Protein AF-A0A2B8B1E2-F1 (afdb_monomer)

Structure (mmCIF, N/CA/C/O backbone):
data_AF-A0A2B8B1E2-F1
#
_entry.id   AF-A0A2B8B1E2-F1
#
loop_
_atom_site.group_PDB
_atom_site.id
_atom_site.type_symbol
_atom_site.label_atom_id
_atom_site.label_alt_id
_atom_site.label_comp_id
_atom_site.label_asym_id
_atom_site.label_entity_id
_atom_site.label_seq_id
_atom_site.pdbx_PDB_ins_code
_atom_site.Cartn_x
_atom_site.Cartn_y
_atom_site.Cartn_z
_atom_site.occupancy
_atom_site.B_iso_or_equiv
_atom_site.auth_seq_id
_atom_site.auth_comp_id
_atom_site.auth_asym_id
_atom_site.auth_atom_id
_atom_site.pdbx_PDB_model_num
ATOM 1 N N . MET A 1 1 ? -2.364 16.025 -14.574 1.00 84.31 1 MET A N 1
ATOM 2 C CA . MET A 1 1 ? -2.248 16.153 -13.103 1.00 84.31 1 MET A CA 1
ATOM 3 C C . MET A 1 1 ? -2.239 17.589 -12.584 1.00 84.31 1 MET A C 1
ATOM 5 O O . MET A 1 1 ? -2.944 17.839 -11.616 1.00 84.31 1 MET A O 1
ATOM 9 N N . HIS A 1 2 ? -1.548 18.549 -13.216 1.00 85.44 2 HIS A N 1
ATOM 10 C CA . HIS A 1 2 ? -1.482 19.937 -12.709 1.00 85.44 2 HIS A CA 1
ATOM 11 C C . HIS A 1 2 ? -2.847 20.589 -12.439 1.00 85.44 2 HIS A C 1
ATOM 13 O O . HIS A 1 2 ? -3.021 21.231 -11.410 1.00 85.44 2 HIS A O 1
ATOM 19 N N . ARG A 1 3 ? -3.840 20.372 -13.314 1.00 90.25 3 ARG A N 1
ATOM 20 C CA . ARG A 1 3 ? -5.208 20.867 -13.091 1.00 90.25 3 ARG A CA 1
ATOM 21 C C . ARG A 1 3 ? -5.817 20.323 -11.793 1.00 90.25 3 ARG A C 1
ATOM 23 O O . ARG A 1 3 ? -6.315 21.099 -10.996 1.00 90.25 3 ARG A O 1
ATOM 30 N N . TRP A 1 4 ? -5.719 19.016 -11.548 1.00 90.31 4 TRP A N 1
ATOM 31 C CA . TRP A 1 4 ? -6.241 18.398 -10.322 1.00 90.31 4 TRP A CA 1
ATOM 32 C C . TRP A 1 4 ? -5.528 18.885 -9.062 1.00 90.31 4 TRP A C 1
ATOM 34 O O . TRP A 1 4 ? -6.162 18.998 -8.020 1.00 90.31 4 TRP A O 1
ATOM 44 N N . GLN A 1 5 ? -4.236 19.203 -9.151 1.00 89.44 5 GLN A N 1
ATOM 45 C CA . GLN A 1 5 ? -3.506 19.826 -8.046 1.00 89.44 5 GLN A CA 1
ATOM 46 C C . GLN A 1 5 ? -3.985 21.261 -7.797 1.00 89.44 5 GLN A C 1
ATOM 48 O O . GLN A 1 5 ? -4.277 21.619 -6.660 1.00 89.44 5 GLN A O 1
ATOM 53 N N . ALA A 1 6 ? -4.133 22.063 -8.857 1.00 91.25 6 ALA A N 1
ATOM 54 C CA . ALA A 1 6 ? -4.620 23.440 -8.765 1.00 91.25 6 ALA A CA 1
ATOM 55 C C . ALA A 1 6 ? -6.063 23.524 -8.234 1.00 91.25 6 ALA A C 1
ATOM 57 O O . ALA A 1 6 ? -6.385 24.409 -7.449 1.00 91.25 6 ALA A O 1
ATOM 58 N N . GLU A 1 7 ? -6.919 22.577 -8.621 1.00 94.75 7 GLU A N 1
ATOM 59 C CA . GLU A 1 7 ? -8.304 22.453 -8.146 1.00 94.75 7 GLU A CA 1
ATOM 60 C C . GLU A 1 7 ? -8.400 21.781 -6.763 1.00 94.75 7 GLU A C 1
ATOM 62 O O . GLU A 1 7 ? -9.476 21.704 -6.173 1.00 94.75 7 GLU A O 1
ATOM 67 N N . GLY A 1 8 ? -7.283 21.279 -6.226 1.00 88.94 8 GLY A N 1
ATOM 68 C CA . GLY A 1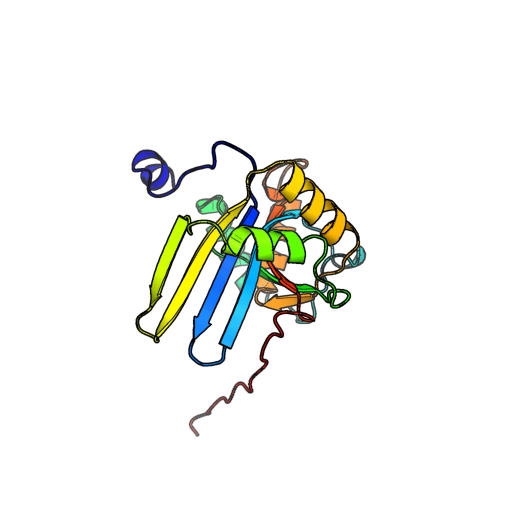 8 ? -7.236 20.592 -4.939 1.00 88.94 8 GLY A CA 1
ATOM 69 C C . GLY A 1 8 ? -7.941 19.232 -4.917 1.00 88.94 8 GLY A C 1
ATOM 70 O O . GLY A 1 8 ? -8.252 18.756 -3.826 1.00 88.94 8 GLY A O 1
ATOM 71 N N . VAL A 1 9 ? -8.176 18.627 -6.086 1.00 88.44 9 VAL A N 1
ATOM 72 C CA . VAL A 1 9 ? -8.641 17.239 -6.267 1.00 88.44 9 VAL A CA 1
ATOM 73 C C . VAL A 1 9 ? -7.542 16.252 -5.871 1.00 88.44 9 VAL A C 1
ATOM 75 O O . VAL A 1 9 ? -7.814 15.241 -5.234 1.00 88.44 9 VAL A O 1
ATOM 78 N N . LEU A 1 10 ? -6.290 16.567 -6.217 1.00 86.56 10 LEU A N 1
ATOM 79 C CA . LEU A 1 10 ? -5.102 15.846 -5.770 1.00 86.56 10 LEU A CA 1
ATOM 80 C C . LEU A 1 10 ? -4.297 16.761 -4.851 1.00 86.56 10 LEU A C 1
ATOM 82 O O . LEU A 1 10 ? -3.975 17.885 -5.232 1.00 86.56 10 LEU A O 1
ATOM 86 N N . ARG A 1 11 ? -3.958 16.291 -3.652 1.00 86.75 11 ARG A N 1
ATOM 87 C CA . ARG A 1 11 ? -3.188 17.066 -2.675 1.00 86.75 11 ARG A CA 1
ATOM 88 C C . ARG A 1 11 ? -2.037 16.236 -2.136 1.00 86.75 11 ARG A C 1
ATOM 90 O O . ARG A 1 11 ? -2.184 15.036 -1.934 1.00 86.75 11 ARG A O 1
ATOM 97 N N . THR A 1 12 ? -0.908 16.897 -1.922 1.00 88.00 12 THR A N 1
ATOM 98 C CA . THR A 1 12 ? 0.221 16.323 -1.193 1.00 88.00 12 THR A CA 1
ATOM 99 C C . THR A 1 12 ? -0.028 16.504 0.294 1.00 88.00 12 THR A C 1
ATOM 101 O O . THR A 1 12 ? -0.439 17.587 0.719 1.00 88.00 12 THR A O 1
ATOM 104 N N . ASP A 1 13 ? 0.241 15.464 1.073 1.00 91.62 13 ASP A N 1
ATOM 105 C CA . ASP A 1 13 ? 0.174 15.564 2.523 1.00 91.62 13 ASP A CA 1
ATOM 106 C C . ASP A 1 13 ? 1.233 16.545 3.048 1.00 91.62 13 ASP A C 1
ATOM 108 O O . ASP A 1 13 ? 2.360 16.567 2.543 1.00 91.62 13 ASP A O 1
ATOM 112 N N . PRO A 1 14 ? 0.898 17.377 4.049 1.00 92.38 14 PRO A N 1
ATOM 113 C CA . PRO A 1 14 ? 1.836 18.349 4.607 1.00 92.38 14 PRO A CA 1
ATOM 114 C C . PRO A 1 14 ? 2.925 17.695 5.472 1.00 92.38 14 PRO A C 1
ATOM 116 O O . PRO A 1 14 ? 3.945 18.321 5.754 1.00 92.38 14 PRO A O 1
ATOM 119 N N . GLU A 1 15 ? 2.712 16.450 5.897 1.00 95.44 15 GLU A N 1
ATOM 120 C CA . GLU A 1 15 ? 3.597 15.676 6.762 1.00 95.44 15 GLU A CA 1
ATOM 121 C C . GLU A 1 15 ? 3.589 14.190 6.354 1.00 95.44 15 GLU A C 1
ATOM 123 O O . GLU A 1 15 ? 2.656 13.746 5.679 1.00 95.44 15 GLU A O 1
ATOM 128 N N . PRO A 1 16 ? 4.615 13.401 6.728 1.00 95.75 16 PRO A N 1
ATOM 129 C CA . PRO A 1 16 ? 4.622 11.965 6.475 1.00 95.75 16 PRO A CA 1
ATOM 130 C C . PRO A 1 16 ? 3.417 11.269 7.111 1.00 95.75 16 PRO A C 1
ATOM 132 O O . PRO A 1 16 ? 3.109 11.485 8.281 1.00 95.75 16 PRO A O 1
ATOM 135 N N . ALA A 1 17 ? 2.779 10.382 6.352 1.00 97.06 17 ALA A N 1
ATOM 136 C CA . ALA A 1 17 ? 1.614 9.648 6.813 1.00 97.06 17 ALA A CA 1
ATOM 137 C C . ALA A 1 17 ? 1.648 8.186 6.361 1.00 97.06 17 ALA A C 1
ATOM 139 O O . ALA A 1 17 ? 2.104 7.849 5.265 1.00 97.06 17 ALA A O 1
ATOM 140 N N . LEU A 1 18 ? 1.096 7.323 7.208 1.00 98.31 18 LEU A N 1
ATOM 141 C CA . LEU A 1 18 ? 0.511 6.054 6.793 1.00 98.31 18 LEU A CA 1
ATOM 142 C C . LEU A 1 18 ? -1.003 6.177 6.892 1.00 98.31 18 LEU A C 1
ATOM 144 O O . LEU A 1 18 ? -1.523 6.959 7.686 1.00 98.31 18 LEU A O 1
ATOM 148 N N . TYR A 1 19 ? -1.722 5.365 6.131 1.00 98.50 19 TYR A N 1
ATOM 149 C CA . TYR A 1 19 ? -3.175 5.345 6.190 1.00 98.50 19 TYR A CA 1
ATOM 150 C C . TYR A 1 19 ? -3.674 3.969 6.582 1.00 98.50 19 TYR A C 1
ATOM 152 O O . TYR A 1 19 ? -3.382 2.981 5.921 1.00 98.50 19 TYR A O 1
ATOM 160 N N . VAL A 1 20 ? -4.468 3.885 7.640 1.00 98.75 20 VAL A N 1
ATOM 161 C CA . VAL A 1 20 ? -5.205 2.657 7.932 1.00 98.75 20 VAL A CA 1
ATOM 162 C C . VAL A 1 20 ? -6.410 2.618 7.014 1.00 98.75 20 VAL A C 1
ATOM 164 O O . VAL A 1 20 ? -7.210 3.549 7.006 1.00 98.75 20 VAL A O 1
ATOM 167 N N . TYR A 1 21 ? -6.536 1.538 6.255 1.00 98.44 21 TYR A N 1
ATOM 168 C CA . TYR A 1 21 ? -7.680 1.273 5.396 1.00 98.44 21 TYR A CA 1
ATOM 169 C C . TYR A 1 21 ? -8.500 0.122 5.966 1.00 98.44 21 TYR A C 1
ATOM 171 O O . TYR A 1 21 ? -7.940 -0.894 6.379 1.00 98.44 21 TYR A O 1
ATOM 179 N N . GLU A 1 22 ? -9.821 0.275 5.976 1.00 98.12 22 GLU A N 1
ATOM 180 C CA . GLU A 1 22 ? -10.787 -0.769 6.303 1.00 98.12 22 GLU A CA 1
ATOM 181 C C . GLU A 1 22 ? -11.759 -0.953 5.141 1.00 98.12 22 GLU A C 1
ATOM 183 O O . GLU A 1 22 ? -12.320 0.016 4.631 1.00 98.12 22 GLU A O 1
ATOM 188 N N . GLN A 1 23 ? -12.006 -2.212 4.791 1.00 96.50 23 GLN A N 1
ATOM 189 C CA . GLN A 1 23 ? -13.090 -2.635 3.917 1.00 96.50 23 GLN A CA 1
ATOM 190 C C . GLN A 1 23 ? -13.950 -3.664 4.655 1.00 96.50 23 GLN A C 1
ATOM 192 O O . GLN A 1 23 ? -13.434 -4.643 5.208 1.00 96.50 23 GLN A O 1
ATOM 197 N N . ARG A 1 24 ? -15.269 -3.453 4.663 1.00 95.69 24 ARG A N 1
ATOM 198 C CA . ARG A 1 24 ? -16.233 -4.321 5.345 1.00 95.69 24 ARG A CA 1
ATOM 199 C C . ARG A 1 24 ? -17.464 -4.595 4.484 1.00 95.69 24 ARG A C 1
ATOM 201 O O . ARG A 1 24 ? -18.077 -3.658 3.989 1.00 95.69 24 ARG A O 1
ATOM 208 N N . ALA A 1 25 ? -17.868 -5.861 4.398 1.00 93.44 25 ALA A N 1
ATOM 209 C CA . ALA A 1 25 ? -19.164 -6.278 3.852 1.00 93.44 25 ALA A CA 1
ATOM 210 C C . ALA A 1 25 ? -19.588 -7.629 4.444 1.00 93.44 25 ALA A C 1
ATOM 212 O O . ALA A 1 25 ? -18.834 -8.604 4.368 1.00 93.44 25 ALA A O 1
ATOM 213 N N . GLY A 1 26 ? -20.789 -7.697 5.030 1.00 88.69 26 GLY A N 1
ATOM 214 C CA . GLY A 1 26 ? -21.247 -8.876 5.776 1.00 88.69 26 GLY A CA 1
ATOM 215 C C . GLY A 1 26 ? -20.210 -9.312 6.821 1.00 88.69 26 GLY A C 1
ATOM 216 O O . GLY A 1 26 ? -19.735 -8.495 7.609 1.00 88.69 26 GLY A O 1
ATOM 217 N N . ASP A 1 27 ? -19.792 -10.578 6.756 1.00 87.69 27 ASP A N 1
ATOM 218 C CA . ASP A 1 27 ? -18.755 -11.151 7.631 1.00 87.69 27 ASP A CA 1
ATOM 219 C C . ASP A 1 27 ? -17.316 -10.850 7.181 1.00 87.69 27 ASP A C 1
ATOM 221 O O . ASP A 1 27 ? -16.351 -11.355 7.761 1.00 87.69 27 ASP A O 1
ATOM 225 N N . THR A 1 28 ? -17.134 -10.103 6.093 1.00 89.81 28 THR A N 1
ATOM 226 C CA . THR A 1 28 ? -15.807 -9.731 5.594 1.00 89.81 28 THR A CA 1
ATOM 227 C C . THR A 1 28 ? -15.347 -8.464 6.295 1.00 89.81 28 THR A C 1
ATOM 229 O O . THR A 1 28 ? -16.024 -7.441 6.241 1.00 89.81 28 THR A O 1
ATOM 232 N N . LEU A 1 29 ? -14.174 -8.535 6.921 1.00 94.38 29 LEU A N 1
ATOM 233 C CA . LEU A 1 29 ? -13.438 -7.396 7.451 1.00 94.38 29 LEU A CA 1
ATOM 234 C C . LEU A 1 29 ? -11.982 -7.526 7.014 1.00 94.38 29 LEU A C 1
ATOM 236 O O . LEU A 1 29 ? -11.295 -8.458 7.430 1.00 94.38 29 LEU A O 1
ATOM 240 N N . GLN A 1 30 ? -11.516 -6.575 6.215 1.00 95.81 30 GLN A N 1
ATOM 241 C CA . GLN A 1 30 ? -10.120 -6.464 5.823 1.00 95.81 30 GLN A CA 1
ATOM 242 C C . GLN A 1 30 ? -9.583 -5.119 6.286 1.00 95.81 30 GLN A C 1
ATOM 244 O O . GLN A 1 30 ? -10.204 -4.083 6.050 1.00 95.81 30 GLN A O 1
ATOM 249 N N . ARG A 1 31 ? -8.428 -5.141 6.955 1.00 97.44 31 ARG A N 1
ATOM 250 C CA . ARG A 1 31 ? -7.697 -3.934 7.328 1.00 97.44 31 ARG A CA 1
ATOM 251 C C . ARG A 1 31 ? -6.232 -4.059 6.969 1.00 97.44 31 ARG A C 1
ATOM 253 O O . ARG A 1 31 ? -5.655 -5.139 7.068 1.00 97.44 31 ARG A O 1
ATOM 260 N N . GLY A 1 32 ? -5.639 -2.938 6.595 1.00 98.06 32 GLY A N 1
ATOM 261 C CA . GLY A 1 32 ? -4.220 -2.855 6.290 1.00 98.06 32 GLY A CA 1
ATOM 262 C C . GLY A 1 32 ? -3.707 -1.427 6.353 1.00 98.06 32 GLY A C 1
ATOM 263 O O . GLY A 1 32 ? -4.472 -0.487 6.582 1.00 98.06 32 GLY A O 1
ATOM 264 N N . LEU A 1 33 ? -2.402 -1.287 6.153 1.00 98.62 33 LEU A N 1
ATOM 265 C CA . LEU A 1 33 ? -1.730 0.002 6.053 1.00 98.62 33 LEU A CA 1
ATOM 266 C C . LEU A 1 33 ? -1.472 0.333 4.589 1.00 98.62 33 LEU A C 1
ATOM 268 O O . LEU A 1 33 ? -0.870 -0.462 3.870 1.00 98.62 33 LEU A O 1
ATOM 272 N N . ILE A 1 34 ? -1.903 1.513 4.170 1.00 98.62 34 ILE A N 1
ATOM 273 C CA . ILE A 1 34 ? -1.520 2.133 2.914 1.00 98.62 34 ILE A CA 1
ATOM 274 C C . ILE A 1 34 ? -0.320 3.043 3.169 1.00 98.62 34 ILE A C 1
ATOM 276 O O . ILE A 1 34 ? -0.326 3.842 4.107 1.00 98.62 34 ILE A O 1
ATOM 280 N N . GLY A 1 35 ? 0.706 2.924 2.331 1.00 97.38 35 GLY A N 1
ATOM 281 C CA . GLY A 1 35 ? 1.911 3.737 2.438 1.00 97.38 35 GLY A CA 1
ATOM 282 C C . GLY A 1 35 ? 2.876 3.544 1.275 1.00 97.38 35 GLY A C 1
ATOM 283 O O . GLY A 1 35 ? 2.636 2.747 0.364 1.00 97.38 35 GLY A O 1
ATOM 284 N N . ALA A 1 36 ? 3.978 4.289 1.320 1.00 96.38 36 ALA A N 1
ATOM 285 C CA . ALA A 1 36 ? 5.075 4.166 0.372 1.00 96.38 36 ALA A CA 1
ATOM 286 C C . ALA A 1 36 ? 6.018 3.029 0.792 1.00 96.38 36 ALA A C 1
ATOM 288 O O . ALA A 1 36 ? 6.592 3.050 1.880 1.00 96.38 36 ALA A O 1
ATOM 289 N N . LEU A 1 37 ? 6.204 2.047 -0.086 1.00 97.38 37 LEU A N 1
ATOM 290 C CA . LEU A 1 37 ? 7.160 0.960 0.091 1.00 97.38 37 LEU A CA 1
ATOM 291 C C . LEU A 1 37 ? 8.388 1.210 -0.778 1.00 97.38 37 LEU A C 1
ATOM 293 O O . LEU A 1 37 ? 8.255 1.344 -1.993 1.00 97.38 37 LEU A O 1
ATOM 297 N N . ARG A 1 38 ? 9.583 1.193 -0.178 1.00 97.38 38 ARG A N 1
ATOM 298 C CA . ARG A 1 38 ? 10.837 1.180 -0.938 1.00 97.38 38 ARG A CA 1
ATOM 299 C C . ARG A 1 38 ? 10.914 -0.088 -1.790 1.00 97.38 38 ARG A C 1
ATOM 301 O O . ARG A 1 38 ? 10.832 -1.202 -1.272 1.00 97.38 38 ARG A O 1
ATOM 308 N N . LEU A 1 39 ? 11.079 0.091 -3.093 1.00 97.31 39 LEU A N 1
ATOM 309 C CA . LEU A 1 39 ? 11.136 -0.991 -4.062 1.00 97.31 39 LEU A CA 1
ATOM 310 C C . LEU A 1 39 ? 12.420 -1.798 -3.877 1.00 97.31 39 LEU A C 1
ATOM 312 O O . LEU A 1 39 ? 13.520 -1.247 -3.845 1.00 97.31 39 LEU A O 1
ATOM 316 N N . SER A 1 40 ? 12.264 -3.115 -3.820 1.00 96.50 40 SER A N 1
ATOM 317 C CA . SER A 1 40 ? 13.343 -4.100 -3.754 1.00 96.50 40 SER A CA 1
ATOM 318 C C . SER A 1 40 ? 13.229 -5.040 -4.944 1.00 96.50 40 SER A C 1
ATOM 320 O O . SER A 1 40 ? 12.125 -5.331 -5.410 1.00 96.50 40 SER A O 1
ATOM 322 N N . ARG A 1 41 ? 14.371 -5.475 -5.472 1.00 94.94 41 ARG A N 1
ATOM 323 C CA . ARG A 1 41 ? 14.424 -6.480 -6.530 1.00 94.94 41 ARG A CA 1
ATOM 324 C C . ARG A 1 41 ? 14.036 -7.862 -5.980 1.00 94.94 41 ARG A C 1
ATOM 326 O O . ARG A 1 41 ? 14.214 -8.099 -4.781 1.00 94.94 41 ARG A O 1
ATOM 333 N N . PRO A 1 42 ? 13.525 -8.782 -6.823 1.00 95.00 42 PRO A N 1
ATOM 334 C CA . PRO A 1 42 ? 13.125 -10.113 -6.365 1.00 95.00 42 PRO A CA 1
ATOM 335 C C . PRO A 1 42 ? 14.238 -10.859 -5.610 1.00 95.00 42 PRO A C 1
ATOM 337 O O . PRO A 1 42 ? 13.958 -11.563 -4.640 1.00 95.00 42 PRO A O 1
ATOM 340 N N . GLU A 1 43 ? 15.501 -10.668 -6.001 1.00 96.56 43 GLU A N 1
ATOM 341 C CA . GLU A 1 43 ? 16.660 -11.345 -5.407 1.00 96.56 43 GLU A CA 1
ATOM 342 C C . GLU A 1 43 ? 16.946 -10.886 -3.967 1.00 96.56 43 GLU A C 1
ATOM 344 O O . GLU A 1 43 ? 17.542 -11.631 -3.192 1.00 96.56 43 GLU A O 1
ATOM 349 N N . GLU A 1 44 ? 16.489 -9.690 -3.577 1.00 97.12 44 GLU A N 1
ATOM 350 C CA . GLU A 1 44 ? 16.594 -9.187 -2.198 1.00 97.12 44 GLU A CA 1
ATOM 351 C C . GLU A 1 44 ? 15.609 -9.897 -1.253 1.00 97.12 44 GLU A C 1
ATOM 353 O O . GLU A 1 44 ? 15.755 -9.842 -0.032 1.00 97.12 44 GLU A O 1
ATOM 358 N N . GLY A 1 45 ? 14.582 -10.560 -1.796 1.00 96.62 45 GLY A N 1
ATOM 359 C CA . GLY A 1 45 ? 13.657 -11.393 -1.034 1.00 96.62 45 GLY A CA 1
ATOM 360 C C . GLY A 1 45 ? 12.761 -10.645 -0.040 1.00 96.62 45 GLY A C 1
ATOM 361 O O . GLY A 1 45 ? 12.134 -11.300 0.793 1.00 96.62 45 GLY A O 1
ATOM 362 N N . VAL A 1 46 ? 12.670 -9.314 -0.102 1.00 97.69 46 VAL A N 1
ATOM 363 C CA . VAL A 1 46 ? 11.791 -8.510 0.770 1.00 97.69 46 VAL A CA 1
ATOM 364 C C . VAL A 1 46 ? 10.339 -8.565 0.283 1.00 97.69 46 VAL A C 1
ATOM 366 O O . VAL A 1 46 ? 9.436 -8.841 1.075 1.00 97.69 46 VAL A O 1
ATOM 369 N N . VAL A 1 47 ? 10.119 -8.365 -1.021 1.00 98.19 47 VAL A N 1
ATOM 370 C CA . VAL A 1 47 ? 8.822 -8.549 -1.691 1.00 98.19 47 VAL A CA 1
ATOM 371 C C . VAL A 1 47 ? 8.881 -9.802 -2.560 1.00 98.19 47 VAL A C 1
ATOM 373 O O . VAL A 1 47 ? 9.816 -9.982 -3.333 1.00 98.19 47 VAL A O 1
ATOM 376 N N . LEU A 1 48 ? 7.888 -10.677 -2.416 1.00 97.88 48 LEU A N 1
ATOM 377 C CA . LEU A 1 48 ? 7.836 -11.998 -3.034 1.00 97.88 48 LEU A CA 1
ATOM 378 C C . LEU A 1 48 ? 6.786 -12.009 -4.151 1.00 97.88 48 LEU A C 1
ATOM 380 O O . LEU A 1 48 ? 5.587 -12.022 -3.849 1.00 97.88 48 LEU A O 1
ATOM 384 N N . PRO A 1 49 ? 7.201 -11.987 -5.429 1.00 97.31 49 PRO A N 1
ATOM 385 C CA . PRO A 1 49 ? 6.311 -12.289 -6.540 1.00 97.31 49 PRO A CA 1
ATOM 386 C C . PRO A 1 49 ? 6.063 -13.801 -6.630 1.00 97.31 49 PRO A C 1
ATOM 388 O O . PRO A 1 49 ? 6.849 -14.606 -6.129 1.00 97.31 49 PRO A O 1
ATOM 391 N N . HIS A 1 50 ? 4.964 -14.187 -7.274 1.00 95.06 50 HIS A N 1
ATOM 392 C CA . HIS A 1 50 ? 4.614 -15.599 -7.490 1.00 95.06 50 HIS A CA 1
ATOM 393 C C . HIS A 1 50 ? 3.904 -15.863 -8.831 1.00 95.06 50 HIS A C 1
ATOM 395 O O . HIS A 1 50 ? 3.415 -16.964 -9.062 1.00 95.06 50 HIS A O 1
ATOM 401 N N . GLU A 1 51 ? 3.845 -14.855 -9.701 1.00 92.56 51 GLU A N 1
ATOM 402 C CA . GLU A 1 51 ? 3.292 -14.933 -11.053 1.00 92.56 51 GLU A CA 1
ATOM 403 C C . GLU A 1 51 ? 4.253 -14.231 -12.012 1.00 92.56 51 GLU A C 1
ATOM 405 O O . GLU A 1 51 ? 4.920 -13.262 -11.624 1.00 92.56 51 GLU A O 1
ATOM 410 N N . ASP A 1 52 ? 4.292 -14.708 -13.253 1.00 95.38 52 ASP A N 1
ATOM 411 C CA . ASP A 1 52 ? 4.966 -14.018 -14.346 1.00 95.38 52 ASP A CA 1
ATOM 412 C C . ASP A 1 52 ? 4.171 -12.783 -14.785 1.00 95.38 52 ASP A C 1
ATOM 414 O O . ASP A 1 52 ? 2.959 -12.675 -14.581 1.00 95.38 52 ASP A O 1
ATOM 418 N N . VAL A 1 53 ? 4.864 -11.842 -15.423 1.00 96.81 53 VAL A N 1
ATOM 419 C CA . VAL A 1 53 ? 4.264 -10.615 -15.954 1.00 96.81 53 VAL A CA 1
ATOM 420 C C . VAL A 1 53 ? 4.349 -10.582 -17.472 1.00 96.81 53 VAL A C 1
ATOM 422 O O . VAL A 1 53 ? 5.328 -11.023 -18.070 1.00 96.81 53 VAL A O 1
ATOM 425 N N . MET A 1 54 ? 3.331 -10.007 -18.105 1.00 97.50 54 MET A N 1
ATOM 426 C CA . MET A 1 54 ? 3.304 -9.775 -19.546 1.00 97.50 54 MET A CA 1
ATOM 427 C C . MET A 1 54 ? 4.032 -8.462 -19.883 1.00 97.50 54 MET A C 1
ATOM 429 O O . MET A 1 54 ? 3.618 -7.410 -19.382 1.00 97.50 54 MET A O 1
ATOM 433 N N . PRO A 1 55 ? 5.078 -8.478 -20.736 1.00 97.25 55 PRO A N 1
ATOM 434 C CA . PRO A 1 55 ? 5.858 -7.281 -21.062 1.00 97.25 55 PRO A CA 1
ATOM 435 C C . PRO A 1 55 ? 5.031 -6.114 -21.612 1.00 97.25 55 PRO A C 1
ATOM 437 O O . PRO A 1 55 ? 5.257 -4.978 -21.198 1.00 97.25 55 PRO A O 1
ATOM 440 N N . ASP A 1 56 ? 4.047 -6.388 -22.473 1.00 97.62 56 ASP A N 1
ATOM 441 C CA . ASP A 1 56 ? 3.202 -5.349 -23.080 1.00 97.62 56 ASP A CA 1
ATOM 442 C C . ASP A 1 56 ? 2.335 -4.643 -22.026 1.00 97.62 56 ASP A C 1
ATOM 444 O O . ASP A 1 56 ? 2.286 -3.420 -21.972 1.00 97.62 56 ASP A O 1
ATOM 448 N N . VAL A 1 57 ? 1.759 -5.398 -21.081 1.00 96.75 57 VAL A N 1
ATOM 449 C CA . VAL A 1 57 ? 0.980 -4.833 -19.961 1.00 96.75 57 VAL A CA 1
ATOM 450 C C . VAL A 1 57 ? 1.858 -3.965 -19.053 1.00 96.75 57 VAL A C 1
ATOM 452 O O . VAL A 1 57 ? 1.403 -2.949 -18.524 1.00 96.75 57 VAL A O 1
ATOM 455 N N . VAL A 1 58 ? 3.119 -4.357 -18.848 1.00 97.88 58 VAL A N 1
ATOM 456 C CA . VAL A 1 58 ? 4.094 -3.560 -18.086 1.00 97.88 58 VAL A CA 1
ATOM 457 C C . VAL A 1 58 ? 4.470 -2.285 -18.845 1.00 97.88 58 VAL A C 1
ATOM 459 O O . VAL A 1 58 ? 4.600 -1.230 -18.228 1.00 97.88 58 VAL A O 1
ATOM 462 N N . ALA A 1 59 ? 4.639 -2.357 -20.167 1.00 97.62 59 ALA A N 1
ATOM 463 C CA . ALA A 1 59 ? 4.951 -1.202 -21.004 1.00 97.62 59 ALA A CA 1
ATOM 464 C C . ALA A 1 59 ? 3.804 -0.179 -21.014 1.00 97.62 59 ALA A C 1
ATOM 466 O O . ALA A 1 59 ? 4.042 0.981 -20.684 1.00 97.62 59 ALA A O 1
ATOM 467 N N . ASP A 1 60 ? 2.569 -0.621 -21.259 1.00 97.00 60 ASP A N 1
ATOM 468 C CA . ASP A 1 60 ? 1.383 0.245 -21.274 1.00 97.00 60 ASP A CA 1
ATOM 469 C C . ASP A 1 60 ? 1.194 0.974 -19.934 1.00 97.00 60 ASP A C 1
ATOM 471 O O . ASP A 1 60 ? 0.917 2.176 -19.872 1.00 97.00 60 ASP A O 1
ATOM 475 N N . ARG A 1 61 ? 1.393 0.258 -18.819 1.00 96.12 61 ARG A N 1
ATOM 476 C CA . ARG A 1 61 ? 1.339 0.854 -17.476 1.00 96.12 61 ARG A CA 1
ATOM 477 C C . ARG A 1 61 ? 2.486 1.830 -17.235 1.00 96.12 61 ARG A C 1
ATOM 479 O O . ARG A 1 61 ? 2.269 2.858 -16.591 1.00 96.12 61 ARG A O 1
ATOM 486 N N . ALA A 1 62 ? 3.683 1.536 -17.739 1.00 96.75 62 ALA A N 1
ATOM 487 C CA . ALA A 1 62 ? 4.822 2.439 -17.635 1.00 96.75 62 ALA A CA 1
ATOM 488 C C . ALA A 1 62 ? 4.551 3.756 -18.372 1.00 96.75 62 ALA A C 1
ATOM 490 O O . ALA A 1 62 ? 4.808 4.819 -17.811 1.00 96.75 62 ALA A O 1
ATOM 491 N N . ASP A 1 63 ? 3.975 3.698 -19.573 1.00 96.81 63 ASP A N 1
ATOM 492 C CA . ASP A 1 63 ? 3.593 4.879 -20.353 1.00 96.81 63 ASP A CA 1
ATOM 493 C C . ASP A 1 63 ? 2.595 5.751 -19.576 1.00 96.81 63 ASP A C 1
ATOM 495 O O . ASP A 1 63 ? 2.854 6.935 -19.348 1.00 96.81 63 ASP A O 1
ATOM 499 N N . LEU A 1 64 ? 1.525 5.152 -19.039 1.00 94.81 64 LEU A N 1
ATOM 500 C CA . LEU A 1 64 ? 0.551 5.865 -18.203 1.00 94.81 64 LEU A CA 1
ATOM 501 C C . LEU A 1 64 ? 1.198 6.522 -16.972 1.00 94.81 64 LEU A C 1
ATOM 503 O O . LEU A 1 64 ? 0.868 7.654 -16.602 1.00 94.81 64 LEU A O 1
ATOM 507 N N . MET A 1 65 ? 2.117 5.825 -16.308 1.00 94.75 65 MET A N 1
ATOM 508 C CA . MET A 1 65 ? 2.800 6.360 -15.132 1.00 94.75 65 MET A CA 1
ATOM 509 C C . MET A 1 65 ? 3.806 7.461 -15.472 1.00 94.75 65 MET A C 1
ATOM 511 O O . MET A 1 65 ? 3.974 8.376 -14.667 1.00 94.75 65 MET A O 1
ATOM 515 N N . ARG A 1 66 ? 4.454 7.427 -16.645 1.00 93.81 66 ARG A N 1
ATOM 516 C CA . ARG A 1 66 ? 5.325 8.529 -17.093 1.00 93.81 66 ARG A CA 1
ATOM 517 C C . ARG A 1 66 ? 4.524 9.807 -17.324 1.00 93.81 66 ARG A C 1
ATOM 519 O O . ARG A 1 66 ? 4.986 10.868 -16.915 1.00 93.81 66 ARG A O 1
ATOM 526 N N . GLU A 1 67 ? 3.325 9.691 -17.891 1.00 92.69 67 GLU A N 1
ATOM 527 C CA . GLU A 1 67 ? 2.434 10.834 -18.138 1.00 92.69 67 GLU A CA 1
ATOM 528 C C . GLU A 1 67 ? 1.799 11.384 -16.856 1.00 92.69 67 GLU A C 1
ATOM 530 O O . GLU A 1 67 ? 1.650 12.595 -16.676 1.00 92.69 67 GLU A O 1
ATOM 535 N N . THR A 1 68 ? 1.401 10.502 -15.939 1.00 90.88 68 THR A N 1
ATOM 536 C CA . THR A 1 68 ? 0.721 10.930 -14.709 1.00 90.88 68 THR A CA 1
ATOM 537 C C . THR A 1 68 ? 1.683 11.320 -13.593 1.00 90.88 68 THR A C 1
ATOM 539 O O . THR A 1 68 ? 1.312 12.145 -12.760 1.00 90.88 68 THR A O 1
ATOM 542 N N . ALA A 1 69 ? 2.892 10.750 -13.564 1.00 90.00 69 ALA A N 1
ATOM 543 C CA . ALA A 1 69 ? 3.855 10.876 -12.469 1.00 90.00 69 ALA A CA 1
ATOM 544 C C . ALA A 1 69 ? 3.224 10.621 -11.080 1.00 90.00 69 ALA A C 1
ATOM 546 O O . ALA A 1 69 ? 3.567 11.281 -10.099 1.00 90.00 69 ALA A O 1
ATOM 547 N N . ALA A 1 70 ? 2.273 9.682 -11.003 1.00 88.81 70 ALA A N 1
ATOM 548 C CA . ALA A 1 70 ? 1.513 9.373 -9.796 1.00 88.81 70 ALA A CA 1
ATOM 549 C C . ALA A 1 70 ? 1.225 7.869 -9.671 1.00 88.81 70 ALA A C 1
ATOM 551 O O . ALA A 1 70 ? 1.078 7.162 -10.667 1.00 88.81 70 ALA A O 1
ATOM 552 N N . ASN A 1 71 ? 1.084 7.394 -8.431 1.00 89.88 71 ASN A N 1
ATOM 553 C CA . ASN A 1 71 ? 0.542 6.067 -8.146 1.00 89.88 71 ASN A CA 1
ATOM 554 C C . ASN A 1 71 ? -0.988 6.161 -8.091 1.00 89.88 71 ASN A C 1
ATOM 556 O O . ASN A 1 71 ? -1.525 6.835 -7.214 1.00 89.88 71 ASN A O 1
ATOM 560 N N . LEU A 1 72 ? -1.685 5.508 -9.023 1.00 88.56 72 LEU A N 1
ATOM 561 C CA . LEU A 1 72 ? -3.152 5.583 -9.126 1.00 88.56 72 LEU A CA 1
ATOM 562 C C . LEU A 1 72 ? -3.872 4.520 -8.289 1.00 88.56 72 LEU A C 1
ATOM 564 O O . LEU A 1 72 ? -5.030 4.697 -7.925 1.00 88.56 72 LEU A O 1
ATOM 568 N N . GLU A 1 73 ? -3.190 3.418 -7.987 1.00 90.94 73 GLU A N 1
ATOM 569 C CA . GLU A 1 73 ? -3.741 2.292 -7.239 1.00 90.94 73 GLU A CA 1
ATOM 570 C C . GLU A 1 73 ? -2.634 1.596 -6.426 1.00 90.94 73 GLU A C 1
ATOM 572 O O . GLU A 1 73 ? -1.504 1.471 -6.911 1.00 90.94 73 GLU A O 1
ATOM 577 N N . PRO A 1 74 ? -2.913 1.147 -5.188 1.00 96.62 74 PRO A N 1
ATOM 578 C CA .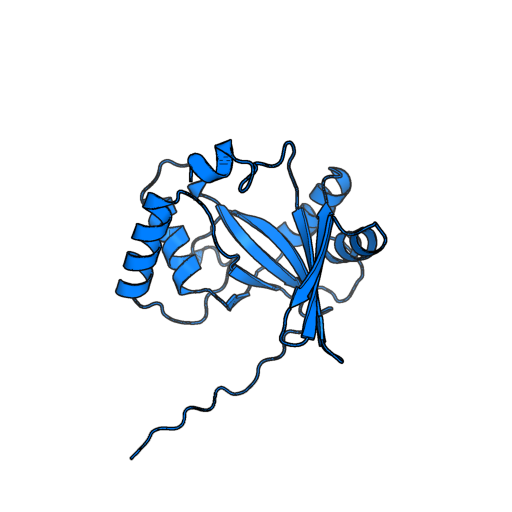 PRO A 1 74 ? -1.934 0.423 -4.386 1.00 96.62 74 PRO A CA 1
ATOM 579 C C . PRO A 1 74 ? -1.727 -1.007 -4.905 1.00 96.62 74 PRO A C 1
ATOM 581 O O . PRO A 1 74 ? -2.671 -1.655 -5.353 1.00 96.62 74 PRO A O 1
ATOM 584 N N . LEU A 1 75 ? -0.511 -1.541 -4.760 1.00 97.94 75 LEU A N 1
ATOM 585 C CA . LEU A 1 75 ? -0.298 -2.995 -4.754 1.00 97.94 75 LEU A CA 1
ATOM 586 C C . LEU A 1 75 ? -0.981 -3.602 -3.527 1.00 97.94 75 LEU A C 1
ATOM 588 O O . LEU A 1 75 ? -0.835 -3.050 -2.436 1.00 97.94 75 LEU A O 1
ATOM 592 N N . LEU A 1 76 ? -1.644 -4.752 -3.656 1.00 98.19 76 LEU A N 1
ATOM 593 C CA . LEU A 1 76 ? -2.084 -5.502 -2.480 1.00 98.19 76 LEU A CA 1
ATOM 594 C C . LEU A 1 76 ? -0.972 -6.456 -2.064 1.00 98.19 76 LEU A C 1
ATOM 596 O O . LEU A 1 76 ? -0.680 -7.443 -2.742 1.00 98.19 76 LEU A O 1
ATOM 600 N N . LEU A 1 77 ? -0.369 -6.167 -0.920 1.00 98.31 77 LEU A N 1
ATOM 601 C CA . LEU A 1 77 ? 0.661 -6.987 -0.316 1.00 98.31 77 LEU A CA 1
ATOM 602 C C . LEU A 1 77 ? 0.136 -7.636 0.959 1.00 98.31 77 LEU A C 1
ATOM 604 O O . LEU A 1 77 ? -0.654 -7.062 1.710 1.00 98.31 77 LEU A O 1
ATOM 608 N N . SER A 1 78 ? 0.627 -8.833 1.235 1.00 97.75 78 SER A N 1
ATOM 609 C CA . SER A 1 78 ? 0.302 -9.574 2.444 1.00 97.75 78 SER A CA 1
ATOM 610 C C . SER A 1 78 ? 1.566 -9.954 3.197 1.00 97.75 78 SER A C 1
ATOM 612 O O . SER A 1 78 ? 2.582 -10.289 2.598 1.00 97.75 78 SER A O 1
ATOM 614 N N . TYR A 1 79 ? 1.513 -9.920 4.519 1.00 97.69 79 TYR A N 1
ATOM 615 C CA . TYR A 1 79 ? 2.542 -10.494 5.377 1.00 97.69 79 TYR A CA 1
ATOM 616 C C . TYR A 1 79 ? 1.881 -11.348 6.453 1.00 97.69 79 TYR A C 1
ATOM 618 O O . TYR A 1 79 ? 0.659 -11.334 6.628 1.00 97.69 79 TYR A O 1
ATOM 626 N N . ARG A 1 80 ? 2.688 -12.120 7.178 1.00 95.75 80 ARG A N 1
ATOM 627 C CA . ARG A 1 80 ? 2.212 -12.897 8.320 1.00 95.75 80 ARG A CA 1
ATOM 628 C C . ARG A 1 80 ? 2.713 -12.280 9.621 1.00 95.75 80 ARG A C 1
ATOM 630 O O . ARG A 1 80 ? 3.920 -12.242 9.863 1.00 95.75 80 ARG A O 1
ATOM 637 N N . GLY A 1 81 ? 1.781 -11.785 10.428 1.00 94.12 81 GLY A N 1
ATOM 638 C CA . GLY A 1 81 ? 1.974 -11.379 11.814 1.00 94.12 81 GLY A CA 1
ATOM 639 C C . GLY A 1 81 ? 2.398 -12.530 12.723 1.00 94.12 81 GLY A C 1
ATOM 640 O O . GLY A 1 81 ? 2.330 -13.702 12.356 1.00 94.12 81 GLY A O 1
ATOM 641 N N . ASP A 1 82 ? 2.800 -12.190 13.942 1.00 93.00 82 ASP A N 1
ATOM 642 C CA . ASP A 1 82 ? 3.008 -13.159 15.029 1.00 93.00 82 ASP A CA 1
ATOM 643 C C . ASP A 1 82 ? 1.694 -13.520 15.755 1.00 93.00 82 ASP A C 1
ATOM 645 O O . ASP A 1 82 ? 1.693 -14.344 16.665 1.00 93.00 82 ASP A O 1
ATOM 649 N N . GLY A 1 83 ? 0.567 -12.926 15.343 1.00 90.44 83 GLY A N 1
ATOM 650 C CA . GLY A 1 83 ? -0.741 -13.107 15.974 1.00 90.44 83 GLY A CA 1
ATOM 651 C C . GLY A 1 83 ? -0.946 -12.260 17.234 1.00 90.44 83 GLY A C 1
ATOM 652 O O . GLY A 1 83 ? -1.992 -12.371 17.872 1.00 90.44 83 GLY A O 1
ATOM 653 N N . THR A 1 84 ? 0.015 -11.403 17.590 1.00 92.00 84 THR A N 1
ATOM 654 C CA . THR A 1 84 ? -0.087 -10.481 18.725 1.00 92.00 84 THR A CA 1
ATOM 655 C C . THR A 1 84 ? -0.545 -9.095 18.276 1.00 92.00 84 THR A C 1
ATOM 657 O O . THR A 1 84 ? -0.352 -8.685 17.132 1.00 92.00 84 THR A O 1
ATOM 660 N N . VAL A 1 85 ? -1.156 -8.337 19.190 1.00 93.75 85 VAL A N 1
ATOM 661 C CA . VAL A 1 85 ? -1.490 -6.925 18.949 1.00 93.75 85 VAL A CA 1
ATOM 662 C C . VAL A 1 85 ? -0.262 -6.077 19.283 1.00 93.75 85 VAL A C 1
ATOM 664 O O . VAL A 1 85 ? -0.165 -5.499 20.363 1.00 93.75 85 VAL A O 1
ATOM 667 N N . SER A 1 86 ? 0.701 -6.046 18.365 1.00 95.19 86 SER A N 1
ATOM 668 C CA . SER A 1 86 ? 1.936 -5.260 18.467 1.00 95.19 86 SER A CA 1
ATOM 669 C C . SER A 1 86 ? 2.284 -4.612 17.121 1.00 95.19 86 SER A C 1
ATOM 671 O O . SER A 1 86 ? 1.692 -4.952 16.091 1.00 95.19 86 SER A O 1
ATOM 673 N N . GLY A 1 87 ? 3.208 -3.647 17.115 1.00 97.12 87 GLY A N 1
ATOM 674 C CA . GLY A 1 87 ? 3.747 -3.086 15.876 1.00 97.12 87 GLY A CA 1
ATOM 675 C C . GLY A 1 87 ? 2.677 -2.453 14.982 1.00 97.12 87 GLY A C 1
ATOM 676 O O . GLY A 1 87 ? 1.814 -1.704 15.444 1.00 97.12 87 GLY A O 1
ATOM 677 N N . ALA A 1 88 ? 2.686 -2.808 13.696 1.00 97.88 88 ALA A N 1
ATOM 678 C CA . ALA A 1 88 ? 1.716 -2.310 12.723 1.00 97.88 88 ALA A CA 1
ATOM 679 C C . ALA A 1 88 ? 0.258 -2.626 13.113 1.00 97.88 88 ALA A C 1
ATOM 681 O O . ALA A 1 88 ? -0.635 -1.805 12.900 1.00 97.88 88 ALA A O 1
ATOM 682 N N . VAL A 1 89 ? 0.002 -3.783 13.736 1.00 97.56 89 VAL A N 1
ATOM 683 C CA . VAL A 1 89 ? -1.350 -4.165 14.177 1.00 97.56 89 VAL A CA 1
ATOM 684 C C . VAL A 1 89 ? -1.815 -3.283 15.331 1.00 97.56 89 VAL A C 1
ATOM 686 O O . VAL A 1 89 ? -2.957 -2.827 15.328 1.00 97.56 89 VAL A O 1
ATOM 689 N N . ALA A 1 90 ? -0.944 -2.995 16.300 1.00 98.12 90 ALA A N 1
ATOM 690 C CA . ALA A 1 90 ? -1.285 -2.103 17.405 1.00 98.12 90 ALA A CA 1
ATOM 691 C C . ALA A 1 90 ? -1.591 -0.680 16.908 1.00 98.12 90 ALA A C 1
ATOM 693 O O . ALA A 1 90 ? -2.575 -0.083 17.350 1.00 98.12 90 ALA A O 1
ATOM 694 N N . VAL A 1 91 ? -0.824 -0.179 15.934 1.00 98.62 91 VAL A N 1
ATOM 695 C CA . VAL A 1 91 ? -1.094 1.099 15.254 1.00 98.62 91 VAL A CA 1
ATOM 696 C C . VAL A 1 91 ? -2.478 1.097 14.594 1.00 98.62 91 VAL A C 1
ATOM 698 O O . VAL A 1 91 ? -3.262 2.020 14.826 1.00 98.62 91 VAL A O 1
ATOM 701 N N . ILE A 1 92 ? -2.831 0.041 13.849 1.00 98.44 92 ILE A N 1
ATOM 702 C CA . ILE A 1 92 ? -4.167 -0.116 13.245 1.00 98.44 92 ILE A CA 1
ATOM 703 C C . ILE A 1 92 ? -5.266 -0.070 14.317 1.00 98.44 92 ILE A C 1
ATOM 705 O O . ILE A 1 92 ? -6.219 0.699 14.195 1.00 98.44 92 ILE A O 1
ATOM 709 N N . GLU A 1 93 ? -5.139 -0.858 15.386 1.00 97.94 93 GLU A N 1
ATOM 710 C CA . GLU A 1 93 ? -6.155 -0.943 16.445 1.00 97.94 93 GLU A CA 1
ATOM 711 C C . GLU A 1 93 ? -6.314 0.385 17.208 1.00 97.94 93 GLU A C 1
ATOM 713 O O . GLU A 1 93 ? -7.405 0.692 17.694 1.00 97.94 93 GLU A O 1
ATOM 718 N N . ARG A 1 94 ? -5.257 1.206 17.311 1.00 98.44 94 ARG A N 1
ATOM 719 C CA . ARG A 1 94 ? -5.345 2.582 17.837 1.00 98.44 94 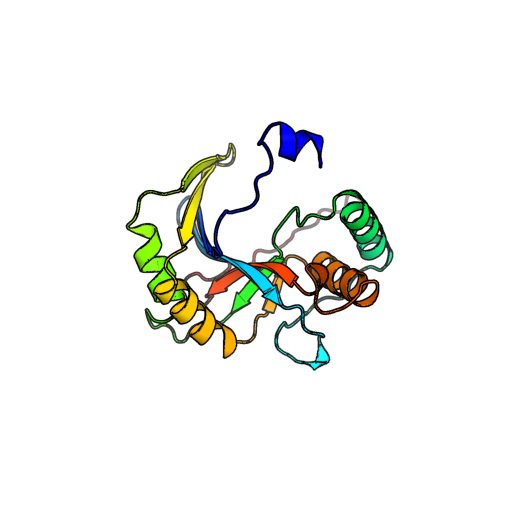ARG A CA 1
ATOM 720 C C . ARG A 1 94 ? -6.008 3.534 16.845 1.00 98.44 94 ARG A C 1
ATOM 722 O O . ARG A 1 94 ? -6.856 4.329 17.246 1.00 98.44 94 ARG A O 1
ATOM 729 N N . ALA A 1 95 ? -5.665 3.447 15.559 1.00 98.56 95 ALA A N 1
ATOM 730 C CA . ALA A 1 95 ? -6.242 4.266 14.491 1.00 98.56 95 ALA A CA 1
ATOM 731 C C . ALA A 1 95 ? -7.758 4.188 14.419 1.00 98.56 95 ALA A C 1
ATOM 733 O O . ALA A 1 95 ? -8.418 5.220 14.483 1.00 98.56 95 ALA A O 1
ATOM 734 N N . ILE A 1 96 ? -8.309 2.979 14.408 1.00 98.06 96 ILE A N 1
ATOM 735 C CA . ILE A 1 96 ? -9.751 2.768 14.241 1.00 98.06 96 ILE A CA 1
ATOM 736 C C . ILE A 1 96 ? -10.608 3.282 15.410 1.00 98.06 96 ILE A C 1
ATOM 738 O O . ILE A 1 96 ? -11.831 3.312 15.296 1.00 98.06 96 ILE A O 1
ATOM 742 N N . ARG A 1 97 ? -9.995 3.666 16.540 1.00 98.06 97 ARG A N 1
ATOM 743 C CA . ARG A 1 97 ? -10.691 4.312 17.668 1.00 98.06 97 ARG A CA 1
ATOM 744 C C . ARG A 1 97 ? -10.841 5.824 17.489 1.00 98.06 97 ARG A C 1
ATOM 746 O O . ARG A 1 97 ? -11.597 6.445 18.229 1.00 98.06 97 ARG A O 1
ATOM 753 N N . ARG A 1 98 ? -10.118 6.413 16.532 1.00 97.94 98 ARG A N 1
ATOM 754 C CA . ARG A 1 98 ? -10.233 7.819 16.131 1.00 97.94 98 ARG A CA 1
ATOM 755 C C . ARG A 1 98 ? -11.336 7.973 15.078 1.00 97.94 98 ARG A C 1
ATOM 757 O O . ARG A 1 98 ? -11.766 6.998 14.457 1.00 97.94 98 ARG A O 1
ATOM 764 N N . ALA A 1 99 ? -11.781 9.208 14.854 1.00 97.81 99 ALA A N 1
ATOM 765 C CA . ALA A 1 99 ? -12.690 9.509 13.752 1.00 97.81 99 ALA A CA 1
ATOM 766 C C . ALA A 1 99 ? -12.000 9.219 12.400 1.00 97.81 99 ALA A C 1
ATOM 768 O O . ALA A 1 99 ? -10.838 9.602 12.232 1.00 97.81 99 ALA A O 1
ATOM 769 N N . PRO A 1 100 ? -12.668 8.537 11.450 1.00 98.19 100 PRO A N 1
ATOM 770 C CA . PRO A 1 100 ? -12.106 8.311 10.125 1.00 98.19 100 PRO A CA 1
ATOM 771 C C . PRO A 1 100 ? -12.013 9.622 9.341 1.00 98.19 100 PRO A C 1
ATOM 773 O O . PRO A 1 100 ? -12.901 10.468 9.421 1.00 98.19 100 PRO A O 1
ATOM 776 N N . LEU A 1 101 ? -10.957 9.748 8.538 1.00 96.75 101 LEU A N 1
ATOM 777 C CA . LEU A 1 101 ? -10.792 10.821 7.556 1.00 96.75 101 LEU A CA 1
ATOM 778 C C . LEU A 1 101 ? -11.835 10.703 6.437 1.00 96.75 101 LEU A C 1
ATOM 780 O O . LEU A 1 101 ? -12.367 11.701 5.962 1.00 96.75 101 LEU A O 1
ATOM 784 N N . LEU A 1 102 ? -12.124 9.466 6.027 1.00 96.44 102 LEU A N 1
ATOM 785 C CA . LEU A 1 102 ? -13.103 9.140 4.999 1.00 96.44 102 LEU A CA 1
ATOM 786 C C . LEU A 1 102 ? -13.918 7.928 5.447 1.00 96.44 102 LEU A C 1
ATOM 788 O O . LEU A 1 102 ? -13.359 6.949 5.939 1.00 96.44 102 LEU A O 1
ATOM 792 N N . SER A 1 103 ? -15.231 7.973 5.233 1.00 97.94 103 SER A N 1
ATOM 793 C CA . SER A 1 103 ? -16.122 6.823 5.369 1.00 97.94 103 SER A CA 1
ATOM 794 C C . SER A 1 103 ? -17.144 6.873 4.243 1.00 97.94 103 SER A C 1
ATOM 796 O O . SER A 1 103 ? -17.896 7.837 4.144 1.00 97.94 103 SER A O 1
ATOM 798 N N . THR A 1 104 ? -17.185 5.843 3.406 1.00 97.69 104 THR A N 1
ATOM 799 C CA . THR A 1 104 ? -18.133 5.748 2.289 1.00 97.69 104 THR A CA 1
ATOM 800 C C . THR A 1 104 ? -18.639 4.319 2.129 1.00 97.69 104 THR A C 1
ATOM 802 O O . THR A 1 104 ? -18.058 3.387 2.684 1.00 97.69 104 THR A O 1
ATOM 805 N N . THR A 1 105 ? -19.746 4.146 1.414 1.00 97.56 105 THR A N 1
ATOM 806 C CA . THR A 1 105 ? -20.277 2.832 1.033 1.00 97.56 105 THR A CA 1
ATOM 807 C C . THR A 1 105 ? -20.494 2.822 -0.472 1.00 97.56 105 THR A C 1
ATOM 809 O O . THR A 1 105 ? -21.133 3.731 -0.999 1.00 97.56 105 THR A O 1
ATOM 812 N N . THR A 1 106 ? -19.927 1.839 -1.160 1.00 95.25 106 THR A N 1
ATOM 813 C CA . THR A 1 106 ? -20.081 1.646 -2.606 1.00 95.25 106 THR A CA 1
ATOM 814 C C . THR A 1 106 ? -21.400 0.942 -2.928 1.00 95.25 106 THR A C 1
ATOM 816 O O . THR A 1 106 ? -22.042 0.354 -2.057 1.00 95.25 106 THR A O 1
ATOM 819 N N . GLU A 1 107 ? -21.828 1.013 -4.189 1.00 95.12 107 GLU A N 1
ATOM 820 C CA . GLU A 1 107 ? -23.114 0.464 -4.656 1.00 95.12 107 GLU A CA 1
ATOM 821 C C . GLU A 1 107 ? -23.236 -1.058 -4.471 1.00 95.12 107 GLU A C 1
ATOM 823 O O . GLU A 1 107 ? -24.336 -1.584 -4.322 1.00 95.12 107 GLU A O 1
ATOM 828 N N . ASP A 1 108 ? -22.105 -1.764 -4.420 1.00 92.38 108 ASP A N 1
ATOM 829 C CA . ASP A 1 108 ? -22.006 -3.198 -4.129 1.00 92.38 108 ASP A CA 1
ATOM 830 C C . ASP A 1 108 ? -22.101 -3.532 -2.622 1.00 92.38 108 ASP A C 1
ATOM 832 O O . ASP A 1 108 ? -21.997 -4.696 -2.229 1.00 92.38 108 ASP A O 1
ATOM 836 N N . GLY A 1 109 ? -22.325 -2.526 -1.770 1.00 94.31 109 GLY A N 1
ATOM 837 C CA . GLY A 1 109 ? -22.563 -2.677 -0.336 1.00 94.31 109 GLY A CA 1
ATOM 838 C C . GLY A 1 109 ? -21.301 -2.754 0.525 1.00 94.31 109 GLY A C 1
ATOM 839 O O . GLY A 1 109 ? -21.411 -2.997 1.731 1.00 94.31 109 GLY A O 1
ATOM 840 N N . PHE A 1 110 ? -20.108 -2.542 -0.041 1.00 96.06 110 PHE A N 1
ATOM 841 C CA . PHE A 1 110 ? -18.881 -2.464 0.749 1.00 96.06 110 PHE A CA 1
ATOM 842 C C . PHE A 1 110 ? -18.744 -1.107 1.439 1.00 96.06 110 PHE A C 1
ATOM 844 O O . PHE A 1 110 ? -18.776 -0.049 0.818 1.00 96.06 110 PHE A O 1
ATOM 851 N N . CYS A 1 111 ? -18.551 -1.138 2.757 1.00 97.75 111 CYS A N 1
ATOM 852 C CA . CYS A 1 111 ? -18.180 0.036 3.529 1.00 97.75 111 CYS A CA 1
ATOM 853 C C . CYS A 1 111 ? -16.656 0.172 3.550 1.00 97.75 111 CYS A C 1
ATOM 855 O O . CYS A 1 111 ? -15.944 -0.769 3.913 1.00 97.75 111 CYS A O 1
ATOM 857 N N . HIS A 1 112 ? -16.175 1.359 3.197 1.00 97.81 112 HIS A N 1
ATOM 858 C CA . HIS A 1 112 ? -14.767 1.717 3.157 1.00 97.81 112 HIS A CA 1
ATOM 859 C C . HIS A 1 112 ? -14.486 2.837 4.146 1.00 97.81 112 HIS A C 1
ATOM 861 O O . HIS A 1 112 ? -15.191 3.851 4.160 1.00 97.81 112 HIS A O 1
ATOM 867 N N . ARG A 1 113 ? -13.436 2.679 4.951 1.00 98.56 113 ARG A N 1
ATOM 868 C CA . ARG A 1 113 ? -12.976 3.710 5.883 1.00 98.56 113 ARG A CA 1
ATOM 869 C C . ARG A 1 113 ? -11.474 3.906 5.793 1.00 98.56 113 ARG A C 1
ATOM 871 O O . ARG A 1 113 ? -10.730 2.953 5.566 1.00 98.56 113 ARG A O 1
ATOM 878 N N . LEU A 1 114 ? -11.047 5.147 5.994 1.00 98.25 114 LEU A N 1
ATOM 879 C CA . LEU A 1 114 ? -9.646 5.545 5.976 1.00 98.25 114 LEU A CA 1
ATOM 880 C C . LEU A 1 114 ? -9.332 6.396 7.208 1.00 98.25 114 LEU A C 1
ATOM 882 O O . LEU A 1 114 ? -10.086 7.314 7.528 1.00 98.25 114 LEU A O 1
ATOM 886 N N . TRP A 1 115 ? -8.207 6.133 7.866 1.00 98.62 115 TRP A N 1
ATOM 887 C CA . TRP A 1 115 ? -7.673 6.953 8.955 1.00 98.62 115 TRP A CA 1
ATOM 888 C C . TRP A 1 115 ? -6.236 7.339 8.632 1.00 98.62 115 TRP A C 1
ATOM 890 O O . TRP A 1 115 ? -5.447 6.474 8.261 1.00 98.62 115 TRP A O 1
ATOM 900 N N . ALA A 1 116 ? -5.889 8.612 8.805 1.00 98.00 116 ALA A N 1
ATOM 901 C CA . ALA A 1 116 ? -4.504 9.056 8.726 1.00 98.00 116 ALA A CA 1
ATOM 902 C C . ALA A 1 116 ? -3.767 8.733 10.036 1.00 98.00 116 ALA A C 1
ATOM 904 O O . ALA A 1 116 ? -4.298 8.930 11.132 1.00 98.00 116 ALA A O 1
ATOM 905 N N . VAL A 1 117 ? -2.539 8.246 9.910 1.00 98.50 117 VAL A N 1
ATOM 906 C CA . VAL A 1 117 ? -1.580 8.036 10.993 1.00 98.50 117 VAL A CA 1
ATOM 907 C C . VAL A 1 117 ? -0.388 8.935 10.700 1.00 98.50 117 VAL A C 1
ATOM 909 O O . VAL A 1 117 ? 0.403 8.636 9.811 1.00 98.50 117 VAL A O 1
ATOM 912 N N . THR A 1 118 ? -0.290 10.040 11.435 1.00 98.00 118 THR A N 1
ATOM 913 C CA . THR A 1 118 ? 0.779 11.043 11.294 1.00 98.00 118 THR A CA 1
ATOM 914 C C . THR A 1 118 ? 1.647 11.169 12.547 1.00 98.00 118 THR A C 1
ATOM 916 O O . THR A 1 118 ? 2.701 11.792 12.506 1.00 98.00 118 THR A O 1
ATOM 919 N N . ASP A 1 119 ? 1.248 10.542 13.661 1.00 98.12 119 ASP A N 1
ATOM 920 C CA . ASP A 1 119 ? 2.035 10.535 14.897 1.00 98.12 119 ASP A CA 1
ATOM 921 C C . ASP A 1 119 ? 3.399 9.853 14.651 1.00 98.12 119 ASP A C 1
ATOM 923 O O . ASP A 1 119 ? 3.429 8.658 14.324 1.00 98.12 119 ASP A O 1
ATOM 927 N N . PRO A 1 120 ? 4.532 10.562 14.833 1.00 98.38 120 PRO A N 1
ATOM 928 C CA . PRO A 1 120 ? 5.861 10.009 14.589 1.00 98.38 120 PRO A CA 1
ATOM 929 C C . PRO A 1 120 ? 6.165 8.729 15.378 1.00 98.38 120 PRO A C 1
ATOM 931 O O . PRO A 1 120 ? 6.888 7.866 14.879 1.00 98.38 120 PRO A O 1
ATOM 934 N N . ALA A 1 121 ? 5.613 8.574 16.586 1.00 98.56 121 ALA A N 1
ATOM 935 C CA . ALA A 1 121 ? 5.802 7.372 17.392 1.00 98.56 121 ALA A CA 1
ATOM 936 C C . ALA A 1 121 ? 5.046 6.174 16.797 1.00 98.56 121 ALA A C 1
ATOM 938 O O . ALA A 1 121 ? 5.590 5.071 16.736 1.00 98.56 121 ALA A O 1
ATOM 939 N N . GLU A 1 122 ? 3.826 6.387 16.296 1.00 98.62 122 GLU A N 1
ATOM 940 C CA . GLU A 1 122 ? 3.052 5.337 15.622 1.00 98.62 122 GLU A CA 1
ATOM 941 C C . GLU A 1 122 ? 3.683 4.941 14.281 1.00 98.62 122 GLU A C 1
ATOM 943 O O . GLU A 1 122 ? 3.762 3.754 13.958 1.00 98.62 122 GLU A O 1
ATOM 948 N N . LEU A 1 123 ? 4.189 5.920 13.525 1.00 98.62 123 LEU A N 1
ATOM 949 C CA . LEU A 1 123 ? 4.934 5.684 12.287 1.00 98.62 123 LEU A CA 1
ATOM 950 C C . LEU A 1 123 ? 6.204 4.860 12.542 1.00 98.62 123 LEU A C 1
ATOM 952 O O . LEU A 1 123 ? 6.463 3.888 11.829 1.00 98.62 123 LEU A O 1
ATOM 956 N N . ALA A 1 124 ? 6.976 5.208 13.576 1.00 98.56 124 ALA A N 1
ATOM 957 C CA . ALA A 1 124 ? 8.184 4.479 13.955 1.00 98.56 124 ALA A CA 1
ATOM 958 C C . ALA A 1 124 ? 7.880 3.053 14.446 1.00 98.56 124 ALA A C 1
ATOM 960 O O . ALA A 1 124 ? 8.606 2.117 14.100 1.00 98.56 124 ALA A O 1
ATOM 961 N N . GLU A 1 125 ? 6.801 2.866 15.211 1.00 98.56 125 GLU A N 1
ATOM 962 C CA . GLU A 1 125 ? 6.349 1.551 15.676 1.00 98.56 125 GLU A CA 1
ATOM 963 C C . GLU A 1 125 ? 5.968 0.639 14.501 1.00 98.56 125 GLU A C 1
ATOM 965 O O . GLU A 1 125 ? 6.466 -0.488 14.413 1.00 98.56 125 GLU A O 1
ATOM 970 N N . ALA A 1 126 ? 5.145 1.130 13.565 1.00 98.38 126 ALA A N 1
ATOM 971 C CA . ALA A 1 126 ? 4.793 0.384 12.359 1.00 98.38 126 ALA A CA 1
ATOM 972 C C . ALA A 1 126 ? 6.029 0.104 11.494 1.00 98.38 126 ALA A C 1
ATOM 974 O O . ALA A 1 126 ? 6.243 -1.032 11.077 1.00 98.38 126 ALA A O 1
ATOM 975 N N . GLY A 1 127 ? 6.878 1.109 11.260 1.00 98.06 127 GLY A N 1
ATOM 976 C CA . GLY A 1 127 ? 8.090 0.966 10.452 1.00 98.06 127 GLY A CA 1
ATOM 977 C C . GLY A 1 127 ? 9.061 -0.077 11.012 1.00 98.06 127 GLY A C 1
ATOM 978 O O . GLY A 1 127 ? 9.532 -0.938 10.271 1.00 98.06 127 GLY A O 1
ATOM 979 N N . THR A 1 128 ? 9.304 -0.060 12.326 1.00 98.12 128 THR A N 1
ATOM 980 C CA . THR A 1 128 ? 10.180 -1.029 13.014 1.00 98.12 128 THR A CA 1
ATOM 981 C C . THR A 1 128 ? 9.630 -2.453 12.930 1.00 98.12 128 THR A C 1
ATOM 983 O O . THR A 1 128 ? 10.383 -3.419 12.789 1.00 98.12 128 THR A O 1
ATOM 986 N N . ASP A 1 129 ? 8.307 -2.604 13.006 1.00 97.75 129 ASP A N 1
ATOM 987 C CA . ASP A 1 129 ? 7.650 -3.894 12.829 1.00 97.75 129 ASP A CA 1
ATOM 988 C C . ASP A 1 129 ? 7.721 -4.415 11.397 1.00 97.75 129 ASP A C 1
ATOM 990 O O . ASP A 1 129 ? 8.070 -5.571 11.167 1.00 97.75 129 ASP A O 1
ATOM 994 N N . LEU A 1 130 ? 7.434 -3.566 10.420 1.00 97.50 130 LEU A N 1
ATOM 995 C CA . LEU A 1 130 ? 7.387 -3.975 9.023 1.00 97.50 130 LEU A CA 1
ATOM 996 C C . LEU A 1 130 ? 8.783 -4.211 8.431 1.00 97.50 130 LEU A C 1
ATOM 998 O O . LEU A 1 130 ? 8.933 -5.086 7.583 1.00 97.50 130 LEU A O 1
ATOM 1002 N N . ALA A 1 131 ? 9.820 -3.520 8.918 1.00 96.56 131 ALA A N 1
ATOM 1003 C CA . ALA A 1 131 ? 11.195 -3.664 8.429 1.00 96.56 131 ALA A CA 1
ATOM 1004 C C . ALA A 1 131 ? 11.784 -5.077 8.606 1.00 96.56 131 ALA A C 1
ATOM 1006 O O . ALA A 1 131 ? 12.692 -5.461 7.872 1.00 96.56 131 ALA A O 1
ATOM 1007 N N . ARG A 1 132 ? 11.269 -5.865 9.559 1.00 95.25 132 ARG A N 1
ATOM 1008 C CA . ARG A 1 132 ? 11.700 -7.255 9.804 1.00 95.25 132 ARG A CA 1
ATOM 1009 C C . ARG A 1 132 ? 10.882 -8.300 9.038 1.00 95.25 132 ARG A C 1
ATOM 1011 O O . ARG A 1 132 ? 11.067 -9.497 9.255 1.00 95.25 132 ARG A O 1
ATOM 1018 N N . ARG A 1 133 ? 9.932 -7.878 8.199 1.00 96.12 133 ARG A N 1
ATOM 1019 C CA . ARG A 1 133 ? 8.953 -8.762 7.554 1.00 96.12 133 ARG A CA 1
ATOM 1020 C C . ARG A 1 133 ? 9.196 -8.854 6.052 1.00 96.12 133 ARG A C 1
ATOM 1022 O O . ARG A 1 133 ? 9.680 -7.922 5.421 1.00 96.12 133 ARG A O 1
ATOM 1029 N N . ARG A 1 134 ? 8.810 -9.996 5.484 1.00 97.62 134 ARG A N 1
ATOM 1030 C CA . ARG A 1 134 ? 8.692 -10.201 4.034 1.00 97.62 134 ARG A CA 1
ATOM 1031 C C . ARG A 1 134 ? 7.227 -10.065 3.642 1.00 97.62 134 ARG A C 1
ATOM 1033 O O . ARG A 1 134 ? 6.352 -10.455 4.420 1.00 97.62 134 ARG A O 1
ATOM 1040 N N . ALA A 1 135 ? 6.972 -9.555 2.445 1.00 98.00 135 ALA A N 1
ATOM 1041 C CA . ALA A 1 135 ? 5.627 -9.381 1.915 1.00 98.00 135 ALA A CA 1
ATOM 1042 C C . ALA A 1 135 ? 5.429 -10.207 0.640 1.00 98.00 135 ALA A C 1
ATOM 1044 O O . ALA A 1 135 ? 6.260 -10.162 -0.258 1.00 98.00 135 ALA A O 1
ATOM 1045 N N . LEU A 1 136 ? 4.326 -10.944 0.541 1.00 98.19 136 LEU A N 1
ATOM 1046 C CA . LEU A 1 136 ? 3.885 -11.627 -0.673 1.00 98.19 136 LEU A CA 1
ATOM 1047 C C . LEU A 1 136 ? 2.959 -10.694 -1.456 1.00 98.19 136 LEU A C 1
ATOM 1049 O O . LEU A 1 136 ? 2.008 -10.151 -0.884 1.00 98.19 136 LEU A O 1
ATOM 1053 N N . ILE A 1 137 ? 3.214 -10.527 -2.754 1.00 98.31 137 ILE A N 1
ATOM 1054 C CA . ILE A 1 137 ? 2.282 -9.830 -3.647 1.00 98.31 137 ILE A CA 1
ATOM 1055 C C . ILE A 1 137 ? 1.023 -10.682 -3.731 1.00 98.31 137 ILE A C 1
ATOM 1057 O O . ILE A 1 137 ? 1.115 -11.815 -4.178 1.00 98.31 137 ILE A O 1
ATOM 1061 N N . ALA A 1 138 ? -0.119 -10.176 -3.272 1.00 96.69 138 ALA A N 1
ATOM 1062 C CA . ALA A 1 138 ? -1.407 -10.856 -3.406 1.00 96.69 138 ALA A CA 1
ATOM 1063 C C . ALA A 1 138 ? -2.159 -10.392 -4.661 1.00 96.69 138 ALA A C 1
ATOM 1065 O O . ALA A 1 138 ? -2.882 -11.179 -5.257 1.00 96.69 138 ALA A O 1
ATOM 1066 N N . ASP A 1 139 ? -1.967 -9.135 -5.064 1.00 96.38 139 ASP A N 1
ATOM 1067 C CA . ASP A 1 139 ? -2.423 -8.604 -6.347 1.00 96.38 139 ASP A CA 1
ATOM 1068 C C . ASP A 1 139 ? -1.517 -7.439 -6.790 1.00 96.38 139 ASP A C 1
ATOM 1070 O O . ASP A 1 139 ? -1.089 -6.610 -5.978 1.00 96.38 139 ASP A O 1
ATOM 1074 N N . GLY A 1 140 ? -1.224 -7.377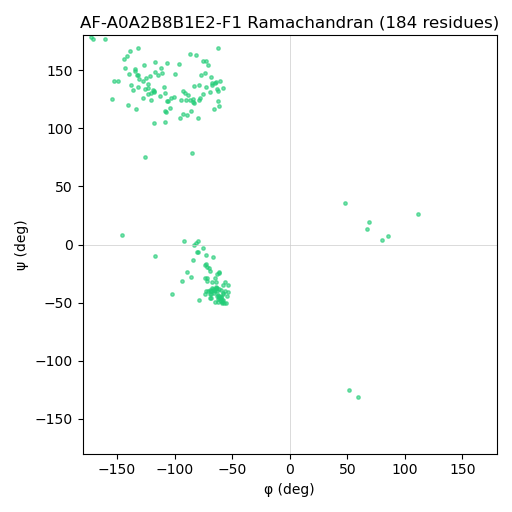 -8.092 1.00 96.19 140 GLY A N 1
ATOM 1075 C CA . GLY A 1 140 ? -0.465 -6.285 -8.704 1.00 96.19 140 GLY A CA 1
ATOM 1076 C C . GLY A 1 140 ? 0.934 -6.615 -9.229 1.00 96.19 140 GLY A C 1
ATOM 1077 O O . GLY A 1 140 ? 1.746 -5.702 -9.347 1.00 96.19 140 GLY A O 1
ATOM 1078 N N . HIS A 1 141 ? 1.240 -7.854 -9.621 1.00 97.62 141 HIS A N 1
ATOM 1079 C CA . HIS A 1 141 ? 2.566 -8.231 -10.152 1.00 97.62 141 HIS A CA 1
ATOM 1080 C C . HIS A 1 141 ? 3.007 -7.369 -11.343 1.00 97.62 141 HIS A C 1
ATOM 1082 O O . HIS A 1 141 ? 4.120 -6.847 -11.345 1.00 97.62 141 HIS A O 1
ATOM 1088 N N . HIS A 1 142 ? 2.111 -7.110 -12.302 1.00 97.12 142 HIS A N 1
ATOM 1089 C CA . HIS A 1 142 ? 2.380 -6.212 -13.434 1.00 97.12 142 HIS A CA 1
ATOM 1090 C C . HIS A 1 142 ? 2.715 -4.781 -12.987 1.00 97.12 142 HIS A C 1
ATOM 1092 O O . HIS A 1 142 ? 3.608 -4.144 -13.545 1.00 97.12 142 HIS A O 1
ATOM 1098 N N . ARG A 1 143 ? 2.029 -4.271 -11.955 1.00 96.88 143 ARG A N 1
ATOM 1099 C CA . ARG A 1 143 ? 2.298 -2.944 -11.376 1.00 96.88 143 ARG A CA 1
ATOM 1100 C C . ARG A 1 143 ? 3.647 -2.914 -10.672 1.00 96.88 143 ARG A C 1
ATOM 1102 O O . ARG A 1 143 ? 4.408 -1.977 -10.863 1.00 96.88 143 ARG A O 1
ATOM 1109 N N . TRP A 1 144 ? 3.976 -3.954 -9.914 1.00 97.69 144 TRP A N 1
ATOM 1110 C CA . TRP A 1 144 ? 5.268 -4.056 -9.246 1.00 97.69 144 TRP A CA 1
ATOM 1111 C C . TRP A 1 144 ? 6.427 -4.111 -10.253 1.00 97.69 144 TRP A C 1
ATOM 1113 O O . TRP A 1 144 ? 7.392 -3.362 -10.115 1.00 97.69 144 TRP A O 1
ATOM 1123 N N . ALA A 1 145 ? 6.295 -4.901 -11.323 1.00 97.81 145 ALA A N 1
ATOM 1124 C CA . ALA A 1 145 ? 7.261 -4.918 -12.422 1.00 97.81 145 ALA A CA 1
ATOM 1125 C C . ALA A 1 145 ? 7.370 -3.551 -13.126 1.00 97.81 145 ALA A C 1
ATOM 1127 O O . ALA A 1 145 ? 8.471 -3.110 -13.456 1.00 97.81 145 ALA A O 1
ATOM 1128 N N . THR A 1 146 ? 6.245 -2.847 -13.294 1.00 97.44 146 THR A N 1
ATOM 1129 C CA . THR A 1 146 ? 6.218 -1.470 -13.820 1.00 97.44 146 THR A CA 1
ATOM 1130 C C . THR A 1 146 ? 7.000 -0.514 -12.918 1.00 97.44 146 THR A C 1
ATOM 1132 O O . THR A 1 146 ? 7.827 0.250 -13.411 1.00 97.44 146 THR A O 1
ATOM 1135 N N . TYR A 1 147 ? 6.795 -0.578 -11.598 1.00 97.44 147 TYR A N 1
ATOM 1136 C CA . TYR A 1 147 ? 7.525 0.245 -10.632 1.00 97.44 147 TYR A CA 1
ATOM 1137 C C . TYR A 1 147 ? 9.035 -0.006 -10.704 1.00 97.44 147 TYR A C 1
ATOM 1139 O O . TYR A 1 147 ? 9.807 0.947 -10.762 1.00 97.44 147 TYR A O 1
ATOM 1147 N N . LEU A 1 148 ? 9.463 -1.271 -10.764 1.00 97.56 148 LEU A N 1
ATOM 1148 C CA . LEU A 1 148 ? 10.880 -1.628 -10.895 1.00 97.56 148 LEU A CA 1
ATOM 1149 C C . LEU A 1 148 ? 11.501 -1.101 -12.190 1.00 97.56 148 LEU A C 1
ATOM 1151 O O . LEU A 1 148 ? 12.590 -0.532 -12.156 1.00 97.56 148 LEU A O 1
ATOM 1155 N N . ARG A 1 149 ? 10.795 -1.242 -13.317 1.00 97.31 149 ARG A N 1
ATOM 1156 C CA . ARG A 1 149 ? 11.237 -0.698 -14.603 1.00 97.31 149 ARG A CA 1
ATOM 1157 C C . ARG A 1 149 ? 11.424 0.817 -14.528 1.00 97.31 149 ARG A C 1
ATOM 1159 O O . ARG A 1 149 ? 12.473 1.322 -14.909 1.00 97.31 149 ARG A O 1
ATOM 1166 N N . LEU A 1 150 ? 10.424 1.540 -14.022 1.00 96.88 150 LEU A N 1
ATOM 1167 C CA . LEU A 1 150 ? 10.479 3.000 -13.938 1.00 96.88 150 LEU A CA 1
ATOM 1168 C C . LEU A 1 150 ? 11.530 3.488 -12.938 1.00 96.88 150 LEU A C 1
ATOM 1170 O O . LEU A 1 150 ? 12.141 4.523 -13.180 1.00 96.88 150 LEU A O 1
ATOM 1174 N N . ARG A 1 151 ? 11.783 2.748 -11.853 1.00 96.75 151 ARG A N 1
ATOM 1175 C CA . ARG A 1 151 ? 12.905 3.019 -10.947 1.00 96.75 151 ARG A CA 1
ATOM 1176 C C . ARG A 1 151 ? 14.237 2.947 -11.688 1.00 96.75 151 ARG A C 1
ATOM 1178 O O . ARG A 1 151 ? 15.044 3.860 -11.573 1.00 96.75 151 ARG A O 1
ATOM 1185 N N . ASP A 1 152 ? 14.452 1.888 -12.464 1.00 96.44 152 ASP A N 1
ATOM 1186 C CA . ASP A 1 152 ? 15.712 1.663 -13.177 1.00 96.44 152 ASP A CA 1
ATOM 1187 C C . ASP A 1 152 ? 15.916 2.673 -14.340 1.00 96.44 152 ASP A C 1
ATOM 1189 O O . ASP A 1 152 ? 17.048 2.936 -14.742 1.00 96.44 152 ASP A O 1
ATOM 1193 N N . GLU A 1 153 ? 14.843 3.307 -14.834 1.00 95.94 153 GLU A N 1
ATOM 1194 C CA . GLU A 1 153 ? 14.872 4.404 -15.821 1.00 95.94 153 GLU A CA 1
ATOM 1195 C C . GLU A 1 153 ? 15.189 5.791 -15.201 1.00 95.94 153 GLU A C 1
ATOM 1197 O O . GLU A 1 153 ? 15.307 6.783 -15.931 1.00 95.94 153 GLU A O 1
ATOM 1202 N N . ARG A 1 154 ? 15.282 5.914 -13.867 1.00 95.12 154 ARG A N 1
ATOM 1203 C CA . ARG A 1 154 ? 15.320 7.209 -13.160 1.00 95.12 154 ARG A CA 1
ATOM 1204 C C . ARG A 1 154 ? 16.520 7.332 -12.212 1.00 95.12 154 ARG A C 1
ATOM 1206 O O . ARG A 1 154 ? 17.032 6.331 -11.719 1.00 95.12 154 ARG A O 1
ATOM 1213 N N . PRO A 1 155 ? 16.978 8.565 -11.916 1.00 95.12 155 PRO A N 1
ATOM 1214 C CA . PRO A 1 155 ? 17.981 8.780 -10.880 1.00 95.12 155 PRO A CA 1
ATOM 1215 C C . PRO A 1 155 ? 17.491 8.306 -9.507 1.00 95.12 155 PRO A C 1
ATOM 1217 O O . PRO A 1 155 ? 16.340 8.543 -9.138 1.00 95.12 155 PRO A O 1
ATOM 1220 N N . SER A 1 156 ? 18.403 7.703 -8.747 1.00 92.94 156 SER A N 1
ATOM 1221 C CA . SER A 1 156 ? 18.204 7.268 -7.363 1.00 92.94 156 SER A CA 1
ATOM 1222 C C . SER A 1 156 ? 19.270 7.935 -6.469 1.00 92.94 156 SER A C 1
ATOM 1224 O O . SER A 1 156 ? 20.428 8.020 -6.895 1.00 92.94 156 SER A O 1
ATOM 1226 N N . PRO A 1 157 ? 18.926 8.436 -5.262 1.00 94.44 157 PRO A N 1
ATOM 1227 C CA . PRO A 1 157 ? 17.616 8.343 -4.621 1.00 94.44 157 PRO A CA 1
ATOM 1228 C C . PRO A 1 157 ? 16.580 9.331 -5.190 1.00 94.44 157 PRO A C 1
ATOM 1230 O O . PRO A 1 157 ? 16.909 10.461 -5.552 1.00 94.44 157 PRO A O 1
ATOM 1233 N N . GLY A 1 158 ? 15.313 8.926 -5.228 1.00 94.75 158 GLY A N 1
ATOM 1234 C CA . GLY A 1 158 ? 14.199 9.708 -5.751 1.00 94.75 158 GLY A CA 1
ATOM 1235 C C . GLY A 1 158 ? 12.816 9.100 -5.466 1.00 94.75 158 GLY A C 1
ATOM 1236 O O . GLY A 1 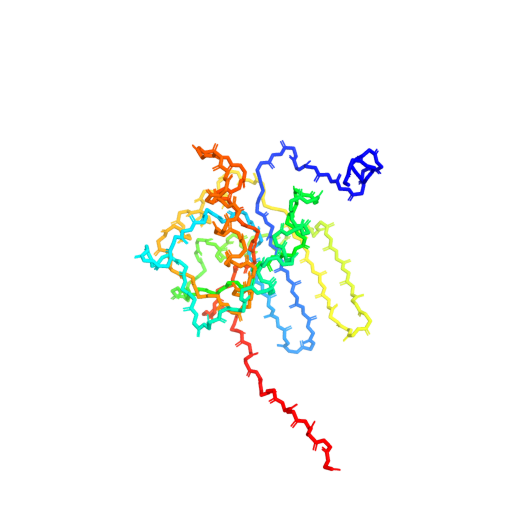158 ? 12.689 8.007 -4.910 1.00 94.75 158 GLY A O 1
ATOM 1237 N N . PRO A 1 159 ? 11.730 9.793 -5.858 1.00 92.81 159 PRO A N 1
ATOM 1238 C CA . PRO A 1 159 ? 10.361 9.328 -5.613 1.00 92.81 159 PRO A CA 1
ATOM 1239 C C . PRO A 1 159 ? 10.041 8.002 -6.320 1.00 92.81 159 PRO A C 1
ATOM 1241 O O . PRO A 1 159 ? 9.208 7.240 -5.841 1.00 92.81 159 PRO A O 1
ATOM 1244 N N . TRP A 1 160 ? 10.743 7.697 -7.416 1.00 95.62 160 TRP A N 1
ATOM 1245 C CA . TRP A 1 160 ? 10.605 6.452 -8.177 1.00 95.62 160 TRP A CA 1
ATOM 1246 C C . TRP A 1 160 ? 11.197 5.225 -7.471 1.00 95.62 160 TRP A C 1
ATOM 1248 O O . TRP A 1 160 ? 10.952 4.107 -7.907 1.00 95.62 160 TRP A O 1
ATOM 1258 N N . ASP A 1 161 ? 11.921 5.403 -6.361 1.00 97.25 161 ASP A N 1
ATOM 1259 C CA . ASP A 1 161 ? 12.368 4.287 -5.520 1.00 97.25 161 ASP A CA 1
ATOM 1260 C C . ASP A 1 161 ? 11.242 3.699 -4.661 1.00 97.25 161 ASP A C 1
ATOM 1262 O O . ASP A 1 161 ? 11.473 2.732 -3.933 1.00 97.25 161 ASP A O 1
ATOM 1266 N N . HIS A 1 162 ? 10.038 4.276 -4.709 1.00 96.94 162 HIS A N 1
ATOM 1267 C CA . HIS A 1 162 ? 8.922 3.907 -3.850 1.00 96.94 162 HIS A CA 1
ATOM 1268 C C . HIS A 1 162 ? 7.656 3.603 -4.658 1.00 96.94 162 HIS A C 1
ATOM 1270 O O . HIS A 1 162 ? 7.324 4.302 -5.612 1.00 96.94 162 HIS A O 1
ATOM 1276 N N . GLY A 1 163 ? 6.918 2.576 -4.238 1.00 96.75 163 GLY A N 1
ATOM 1277 C CA . GLY A 1 163 ? 5.604 2.226 -4.779 1.00 96.75 163 GLY A CA 1
ATOM 1278 C C . GLY A 1 163 ? 4.508 2.346 -3.723 1.00 96.75 163 GLY A C 1
ATOM 1279 O O . GLY A 1 163 ? 4.753 2.104 -2.541 1.00 96.75 163 GLY A O 1
ATOM 1280 N N . LEU A 1 164 ? 3.290 2.696 -4.143 1.00 97.75 164 LEU A N 1
ATOM 1281 C CA . LEU A 1 164 ? 2.123 2.702 -3.256 1.00 97.75 164 LEU A CA 1
ATOM 1282 C C . LEU A 1 164 ? 1.651 1.268 -2.996 1.00 97.75 164 LEU A C 1
ATOM 1284 O O . LEU A 1 164 ? 1.437 0.501 -3.940 1.00 97.75 164 LEU A O 1
ATOM 1288 N N . VAL A 1 165 ? 1.456 0.913 -1.727 1.00 98.50 165 VAL A N 1
ATOM 1289 C CA . VAL A 1 165 ? 1.001 -0.424 -1.321 1.00 98.50 165 VAL A CA 1
ATOM 1290 C C . 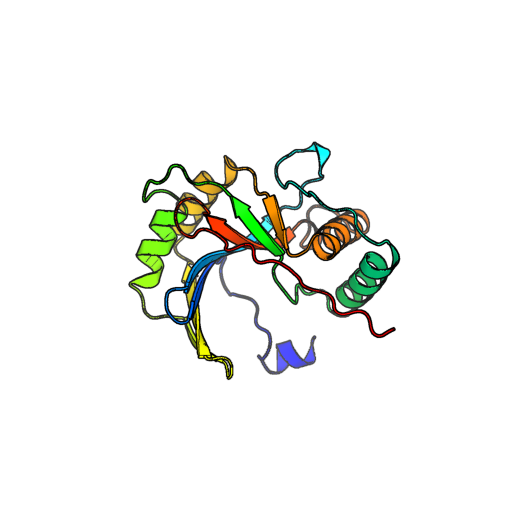VAL A 1 165 ? -0.109 -0.338 -0.286 1.00 98.50 165 VAL A C 1
ATOM 1292 O O . VAL A 1 165 ? -0.130 0.601 0.498 1.00 98.50 165 VAL A O 1
ATOM 1295 N N . LEU A 1 166 ? -0.985 -1.339 -0.269 1.00 98.62 166 LEU A N 1
ATOM 1296 C CA . LEU A 1 166 ? -1.852 -1.725 0.836 1.00 98.62 166 LEU A CA 1
ATOM 1297 C C . LEU A 1 166 ? -1.285 -3.024 1.408 1.00 98.62 166 LEU A C 1
ATOM 1299 O O . LEU A 1 166 ? -1.290 -4.053 0.736 1.00 98.62 166 LEU A O 1
ATOM 1303 N N . LEU A 1 167 ? -0.796 -2.976 2.640 1.00 98.25 167 LEU A N 1
ATOM 1304 C CA . LEU A 1 167 ? -0.153 -4.096 3.311 1.00 98.25 167 LEU A CA 1
ATOM 1305 C C . LEU A 1 167 ? -1.069 -4.677 4.397 1.00 98.25 167 LEU A C 1
ATOM 1307 O O . LEU A 1 167 ? -1.496 -3.963 5.306 1.00 98.25 167 LEU A O 1
ATOM 1311 N N . VAL A 1 168 ? -1.361 -5.976 4.304 1.00 98.00 168 VAL A N 1
ATOM 1312 C CA . VAL A 1 168 ? -2.328 -6.681 5.163 1.00 98.00 168 VAL A CA 1
ATOM 1313 C C . VAL A 1 168 ? -1.650 -7.783 5.979 1.00 98.00 168 VAL A C 1
ATOM 1315 O O . VAL A 1 168 ? -0.944 -8.631 5.430 1.00 98.00 168 VAL A O 1
ATOM 1318 N N . ASP A 1 169 ? -1.917 -7.808 7.287 1.00 97.44 169 ASP A N 1
ATOM 1319 C CA . ASP A 1 169 ? -1.538 -8.923 8.158 1.00 97.44 169 ASP A CA 1
ATOM 1320 C C . ASP A 1 169 ? -2.533 -10.080 8.018 1.00 97.44 169 ASP A C 1
ATOM 1322 O O . ASP A 1 169 ? -3.652 -10.025 8.526 1.00 97.44 169 ASP A O 1
ATOM 1326 N N . THR A 1 170 ? -2.103 -11.167 7.391 1.00 95.44 170 THR A N 1
ATOM 1327 C CA . THR A 1 170 ? -2.926 -12.366 7.176 1.00 95.44 170 THR A CA 1
ATOM 1328 C C . THR A 1 170 ? -3.197 -13.182 8.438 1.00 95.44 170 THR A C 1
ATOM 1330 O O . THR A 1 170 ? -4.144 -13.966 8.449 1.00 95.44 170 THR A O 1
ATOM 1333 N N . ALA A 1 171 ? -2.410 -13.015 9.506 1.00 94.75 171 ALA A N 1
ATOM 1334 C CA . ALA A 1 171 ? -2.680 -13.666 10.787 1.00 94.75 171 ALA A CA 1
ATOM 1335 C C . ALA A 1 171 ? -3.893 -13.035 11.493 1.00 94.75 171 ALA A C 1
ATOM 1337 O O . ALA A 1 171 ? -4.601 -13.719 12.230 1.00 94.75 171 ALA A O 1
ATOM 1338 N N . ARG A 1 172 ? -4.145 -11.741 11.250 1.00 94.19 172 ARG A N 1
ATOM 1339 C CA . ARG A 1 172 ? -5.240 -10.974 11.863 1.00 94.19 172 ARG A CA 1
ATOM 1340 C C . ARG A 1 172 ? -6.428 -10.767 10.922 1.00 94.19 172 ARG A C 1
ATOM 1342 O O . ARG A 1 172 ? -7.572 -10.900 11.348 1.00 94.19 172 ARG A O 1
ATOM 1349 N N . TYR A 1 173 ? -6.149 -10.445 9.664 1.00 92.62 173 TYR A N 1
ATOM 1350 C CA . TYR A 1 173 ? -7.113 -10.134 8.611 1.00 92.62 173 TYR A CA 1
ATOM 1351 C C . TYR A 1 173 ? -6.849 -11.053 7.405 1.00 92.62 173 TYR A C 1
ATOM 1353 O O . TYR A 1 173 ? -6.242 -10.630 6.419 1.00 92.62 173 TYR A O 1
ATOM 1361 N N . PRO A 1 174 ? -7.235 -12.340 7.485 1.00 90.44 174 PRO A N 1
ATOM 1362 C CA . PRO A 1 174 ? -6.928 -13.310 6.441 1.00 90.44 174 PRO A CA 1
ATOM 1363 C C . PRO A 1 174 ? -7.579 -12.920 5.110 1.00 90.44 174 PRO A C 1
ATOM 1365 O O . PRO A 1 174 ? -8.778 -12.636 5.044 1.00 90.44 174 PRO A O 1
ATOM 1368 N N . LEU A 1 175 ? -6.788 -12.963 4.037 1.00 89.31 175 LEU A N 1
ATOM 1369 C CA . LEU A 1 175 ? -7.291 -12.792 2.678 1.00 89.31 175 LEU A CA 1
ATOM 1370 C C . LEU A 1 175 ? -8.078 -14.038 2.259 1.00 89.31 175 LEU A C 1
ATOM 1372 O O . LEU A 1 175 ? -7.647 -15.170 2.484 1.00 89.31 175 LEU A O 1
ATOM 1376 N N . ARG A 1 176 ? -9.241 -13.832 1.636 1.00 86.06 176 ARG A N 1
ATOM 1377 C CA . ARG A 1 176 ? -10.075 -14.923 1.120 1.00 86.06 176 ARG A CA 1
ATOM 1378 C C . ARG A 1 176 ? -9.761 -15.145 -0.354 1.00 86.06 176 ARG A C 1
ATOM 1380 O O . ARG A 1 176 ? -10.154 -14.340 -1.191 1.00 86.06 176 ARG A O 1
ATOM 1387 N N . VAL A 1 177 ? -9.108 -16.258 -0.668 1.00 83.44 177 VAL A N 1
ATOM 1388 C CA . VAL A 1 177 ? -8.915 -16.702 -2.054 1.00 83.44 177 VAL A CA 1
ATOM 1389 C C . VAL A 1 177 ? -10.163 -17.463 -2.494 1.00 83.44 177 VAL A C 1
ATOM 1391 O O . VAL A 1 177 ? -10.600 -18.395 -1.820 1.00 83.44 177 VAL A O 1
ATOM 1394 N N . ARG A 1 178 ? -10.765 -17.046 -3.609 1.00 84.50 178 ARG A N 1
ATOM 1395 C CA . ARG A 1 178 ? -11.922 -17.713 -4.220 1.00 84.50 178 ARG A CA 1
ATOM 1396 C C . ARG A 1 178 ? -11.550 -18.224 -5.606 1.00 84.50 178 ARG 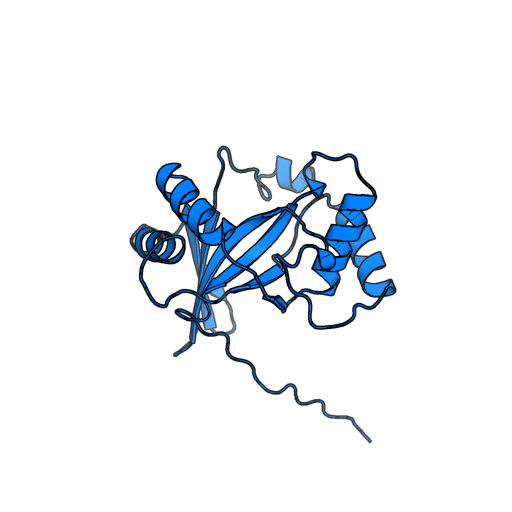A C 1
ATOM 1398 O O . ARG A 1 178 ? -10.620 -17.720 -6.227 1.00 84.50 178 ARG A O 1
ATOM 1405 N N . ALA A 1 179 ? -12.282 -19.226 -6.080 1.00 84.81 179 ALA A N 1
ATOM 1406 C CA . ALA A 1 179 ? -12.089 -19.749 -7.422 1.00 84.81 179 ALA A CA 1
ATOM 1407 C C . ALA A 1 179 ? -12.502 -18.711 -8.476 1.00 84.81 179 ALA A C 1
ATOM 1409 O O . ALA A 1 179 ? -13.547 -18.069 -8.358 1.00 84.81 179 ALA A O 1
ATOM 1410 N N . ILE A 1 180 ? -11.690 -18.588 -9.524 1.00 78.56 180 ILE A N 1
ATOM 1411 C CA . ILE A 1 180 ? -12.061 -17.885 -10.750 1.00 78.56 180 ILE A CA 1
ATOM 1412 C C . ILE A 1 180 ? -12.634 -18.937 -11.698 1.00 78.56 180 ILE A C 1
ATOM 1414 O O . ILE A 1 180 ? -11.912 -19.815 -12.168 1.00 78.56 180 ILE A O 1
ATOM 1418 N N . HIS A 1 181 ? -13.931 -18.857 -11.981 1.00 85.38 181 HIS A N 1
ATOM 1419 C CA . HIS A 1 181 ? -14.575 -19.703 -12.981 1.00 85.38 181 HIS A CA 1
ATOM 1420 C C . HIS A 1 181 ? -14.618 -18.953 -14.313 1.00 85.38 181 HIS A C 1
ATOM 1422 O O . HIS A 1 181 ? -15.131 -17.838 -14.377 1.00 85.38 181 HIS A O 1
ATOM 1428 N N . ARG A 1 182 ? -14.074 -19.551 -15.378 1.00 85.06 182 ARG A N 1
ATOM 1429 C CA . ARG A 1 182 ? -14.191 -19.028 -16.746 1.00 85.06 182 ARG A CA 1
ATOM 1430 C C . ARG A 1 182 ? -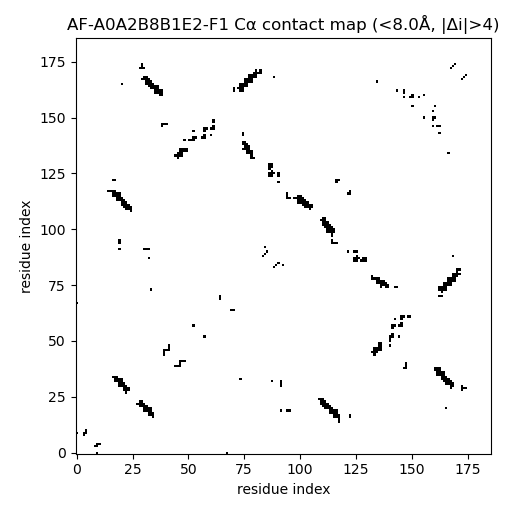15.179 -19.896 -17.515 1.00 85.06 182 ARG A C 1
ATOM 1432 O O . ARG A 1 182 ? -14.983 -21.105 -17.601 1.00 85.06 182 ARG A O 1
ATOM 1439 N N . LEU A 1 183 ? -16.226 -19.283 -18.059 1.00 86.00 183 LEU A N 1
ATOM 1440 C CA . LEU A 1 183 ? -17.110 -19.927 -19.024 1.00 86.00 183 LEU A CA 1
ATOM 1441 C C . LEU A 1 183 ? -16.548 -19.661 -20.422 1.00 86.00 183 LEU A C 1
ATOM 1443 O O . LEU A 1 183 ? -16.322 -18.508 -20.780 1.00 86.00 183 LEU A O 1
ATOM 1447 N N . LEU A 1 184 ? -16.295 -20.721 -21.182 1.00 86.25 184 LEU A N 1
ATOM 1448 C CA . LEU A 1 184 ? -15.929 -20.622 -22.591 1.00 86.25 184 LEU A CA 1
ATOM 1449 C C . LEU A 1 184 ? -17.157 -21.020 -23.406 1.00 86.25 184 LEU A C 1
ATOM 1451 O O . LEU A 1 184 ? -17.638 -22.148 -23.274 1.00 86.25 184 LEU A O 1
ATOM 1455 N N . GLU A 1 185 ? -17.684 -20.088 -24.197 1.00 76.44 185 GLU A N 1
ATOM 1456 C CA . GLU A 1 185 ? -18.726 -20.405 -25.173 1.00 76.44 185 GLU A CA 1
ATOM 1457 C C . GLU A 1 185 ? -18.133 -21.302 -26.267 1.00 76.44 185 GLU A C 1
ATOM 1459 O O . GLU A 1 185 ? -16.975 -21.137 -26.662 1.00 76.44 185 GLU A O 1
ATOM 1464 N N . ARG A 1 186 ? -18.908 -22.310 -26.675 1.00 70.62 186 ARG A N 1
ATOM 1465 C CA . ARG A 1 186 ? -18.508 -23.337 -27.643 1.00 70.62 186 ARG A CA 1
ATOM 1466 C C . ARG A 1 186 ? -18.918 -22.970 -29.056 1.00 70.62 186 ARG A C 1
ATOM 1468 O O . ARG A 1 186 ? -20.035 -22.433 -29.208 1.00 70.62 186 ARG A O 1
#

pLDDT: mean 94.93, std 4.53, range [70.62, 98.75]

Sequence (186 aa):
MHRWQAEGVLRTDPEPALYVYEQRAGDTLQRGLIGALRLSRPEEGVVLPHEDVMPDVVADRADLMRETAANLEPLLLSYRGDGTVSGAVAVIERAIRRAPLLSTTTEDGFCHRLWAVTDPAELAEAGTDLARRRALIADGHHRWATYLRLRDERPSPGPWDHGL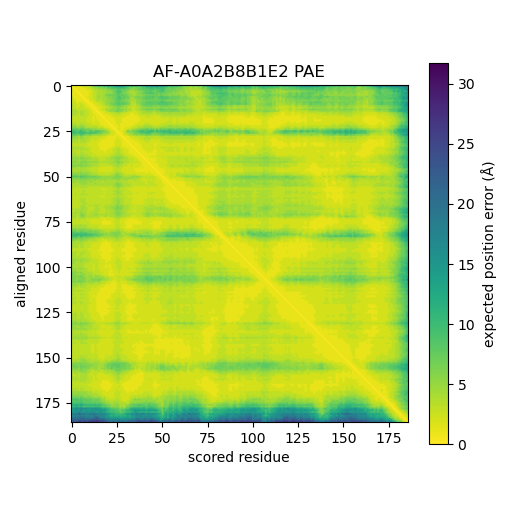VLLVDTARYPLRVRAIHRLLER

Nearest PDB structures (foldseek):
  3hy2-assembly1_Y  TM=7.678E-01  e=3.924E-02  Homo sapiens
  2lxf-assembly1_A  TM=2.473E-01  e=9.899E-01  Giardia lamblia ATCC 50803
  2la4-assembly1_A  TM=2.102E-01  e=3.780E+00  Saccharomyces cerevisiae
  2k7j-assembly1_A  TM=2.359E-01  e=8.343E+00  Homo sapiens

Secondary structure (DSSP, 8-state):
-HHHHHTTSS---SS--EEEEEEEETTEEEEEEEEEEEP--GGG-SEE--S---HHHHHHHHHHHHHH-S--S-EEEEE---SSS-HHHHHHHHHTTSPPSEEEE-TTS-EEEEEEE--HHHHHHHHHHHTT--EEEEE-HHHHHHHHHHHHTS-SSSGGGEEEEEEEETTTS-------------

Foldseek 3Di:
DVVCVVVVVDDDDPADKKKWKWKDDDPAIFIFIKDKDQFDDVVVQQEHEDDDADPVLLVVVLVVCVVVVDAPDAFEKEWADPLDCFFRNVLNVVQVVDDFPDWDADPVGMIMTMGIDRPPVNVVSNCVVSVVIHIYGPDDPSVSSSLVVVLVVDDPPDPSSIGIHTYGHCSVRNDDDDDDDDDDDD

Solvent-accessible surface area (backbone atoms only — not comparable to full-atom values): 10855 Å² total; per-residue (Å²): 99,68,67,39,43,76,72,58,76,45,76,80,73,98,61,74,63,39,30,39,40,39,43,36,45,92,95,45,63,42,49,32,42,33,37,79,41,75,69,66,57,66,91,73,57,45,45,39,78,88,68,89,65,60,67,67,64,23,49,57,51,40,54,54,37,69,75,53,73,57,80,90,66,59,32,36,31,33,31,75,56,91,70,63,84,46,42,47,51,36,44,45,66,56,47,74,76,47,83,60,76,40,77,52,68,50,97,89,59,40,37,37,37,32,26,80,45,62,54,67,67,51,50,49,40,25,49,62,45,51,73,79,52,54,32,37,58,76,45,46,64,46,56,53,54,23,45,54,52,52,27,75,75,45,78,80,92,48,77,54,46,42,44,48,29,34,41,24,38,43,58,82,30,61,80,84,87,73,88,86,84,81,87,79,89,131

Radius of gyration: 17.53 Å; Cα contacts (8 Å, |Δi|>4): 288; chains: 1; bounding box: 41×47×47 Å

Mean predicted aligned error: 3.9 Å